Protein AF-A0A2I0JPS2-F1 (afdb_monomer_lite)

Foldseek 3Di:
DVVVLVCCCVVPVDAPLRVLVVVLVPDDDPSVCCQPPVDDPVVLVCLSAPFDADPVRHFDADPVRHTRDDSNVSSVCVVCCVPPNDLVVLLVVLVVCLQVQADPDPVCVVVSLVSLCVSLVSDPCSLPLVSVLSSLVRYDPVLSVQLLVVCCVVVVNDRPSNPDDPVVSVVSSVVSSVVVVVVPVPDDDPVPVVVPVVVPPPPDDDDDD

Organism: Punica granatum (NCBI:txid22663)

Structure (mmCIF, N/CA/C/O backbone):
data_AF-A0A2I0JPS2-F1
#
_entry.id   AF-A0A2I0JPS2-F1
#
loop_
_atom_site.group_PDB
_atom_site.id
_atom_site.type_symbol
_atom_site.label_atom_id
_atom_site.label_alt_id
_atom_site.label_comp_id
_atom_site.label_asym_id
_atom_site.label_entity_id
_atom_site.label_seq_id
_atom_site.pdbx_PDB_ins_code
_atom_site.Cartn_x
_atom_site.Cartn_y
_atom_site.Cartn_z
_atom_site.occupancy
_atom_site.B_iso_or_equiv
_atom_site.auth_seq_id
_atom_site.auth_comp_id
_atom_site.auth_asym_id
_atom_site.auth_atom_id
_atom_site.pdbx_PDB_model_num
ATOM 1 N N . MET A 1 1 ? 11.675 -0.575 -3.195 1.00 53.91 1 MET A N 1
ATOM 2 C CA . MET A 1 1 ? 12.372 -1.042 -4.416 1.00 53.91 1 MET A CA 1
ATOM 3 C C . MET A 1 1 ? 13.560 -0.156 -4.785 1.00 53.91 1 MET A C 1
ATOM 5 O O . MET A 1 1 ? 14.628 -0.704 -5.006 1.00 53.91 1 MET A O 1
ATOM 9 N N . THR A 1 2 ? 13.453 1.176 -4.732 1.00 50.69 2 THR A N 1
ATOM 10 C CA . THR A 1 2 ? 14.567 2.106 -5.026 1.00 50.69 2 THR A CA 1
ATOM 11 C C . THR A 1 2 ? 15.807 1.902 -4.139 1.00 50.69 2 THR A C 1
ATOM 13 O O . THR A 1 2 ? 16.920 1.869 -4.648 1.00 50.69 2 THR A O 1
ATOM 16 N N . MET A 1 3 ? 15.635 1.652 -2.830 1.00 58.91 3 MET A N 1
ATOM 17 C CA . MET A 1 3 ? 16.767 1.323 -1.939 1.00 58.91 3 MET A CA 1
ATOM 18 C C . MET A 1 3 ? 17.460 -0.002 -2.290 1.00 58.91 3 MET A C 1
ATOM 20 O O . MET A 1 3 ? 18.674 -0.105 -2.161 1.00 58.91 3 MET A O 1
ATOM 24 N N . VAL A 1 4 ? 16.708 -1.000 -2.762 1.00 52.44 4 VAL A N 1
ATOM 25 C CA . VAL A 1 4 ? 17.262 -2.299 -3.177 1.00 52.44 4 VAL A CA 1
ATOM 26 C C . VAL A 1 4 ? 18.022 -2.147 -4.498 1.00 52.44 4 VAL A C 1
ATOM 28 O O . VAL A 1 4 ? 19.138 -2.638 -4.609 1.00 52.44 4 VAL A O 1
ATOM 31 N N . SER A 1 5 ? 17.479 -1.388 -5.459 1.00 48.31 5 SER A N 1
ATOM 32 C CA . SER A 1 5 ? 18.182 -1.052 -6.709 1.00 48.31 5 SER A CA 1
ATOM 33 C C . SER A 1 5 ? 19.505 -0.323 -6.436 1.00 48.31 5 SER A C 1
ATOM 35 O O . SER A 1 5 ? 20.553 -0.740 -6.923 1.00 48.31 5 SER A O 1
ATOM 37 N N . ASN A 1 6 ? 19.505 0.684 -5.555 1.00 60.81 6 ASN A N 1
ATOM 38 C CA . ASN A 1 6 ? 20.730 1.397 -5.182 1.00 60.81 6 ASN A CA 1
ATOM 39 C C . ASN A 1 6 ? 21.757 0.494 -4.472 1.00 60.81 6 ASN A C 1
ATOM 41 O O . ASN A 1 6 ? 22.961 0.654 -4.682 1.00 60.81 6 ASN A O 1
ATOM 45 N N . ALA A 1 7 ? 21.310 -0.483 -3.677 1.00 56.50 7 ALA A N 1
ATOM 46 C CA . ALA A 1 7 ? 22.194 -1.470 -3.057 1.00 56.50 7 ALA A CA 1
ATOM 47 C C . ALA A 1 7 ? 22.850 -2.388 -4.105 1.00 56.50 7 ALA A C 1
ATOM 49 O O . ALA A 1 7 ? 24.057 -2.599 -4.052 1.00 56.50 7 ALA A O 1
ATOM 50 N N . TYR A 1 8 ? 22.103 -2.862 -5.109 1.00 55.59 8 TYR A N 1
ATOM 51 C CA . TYR A 1 8 ? 22.672 -3.660 -6.205 1.00 55.59 8 TYR A CA 1
ATOM 52 C C . TYR A 1 8 ? 23.619 -2.848 -7.104 1.00 55.59 8 TYR A C 1
ATOM 54 O O . TYR A 1 8 ? 24.673 -3.352 -7.507 1.00 55.59 8 TYR A O 1
ATOM 62 N N . LYS A 1 9 ? 23.313 -1.572 -7.365 1.00 58.59 9 LYS A N 1
ATOM 63 C CA . LYS A 1 9 ? 24.219 -0.665 -8.091 1.00 58.59 9 LYS A CA 1
ATOM 64 C C . LYS A 1 9 ? 25.545 -0.469 -7.345 1.00 58.59 9 LYS A C 1
ATOM 66 O O . LYS A 1 9 ? 26.607 -0.533 -7.958 1.00 58.59 9 LYS A O 1
ATOM 71 N N . THR A 1 10 ? 25.498 -0.300 -6.022 1.00 61.03 10 THR A N 1
ATOM 72 C CA . THR A 1 10 ? 26.688 -0.028 -5.190 1.00 61.03 10 THR A CA 1
ATOM 73 C C . THR A 1 10 ? 27.493 -1.276 -4.811 1.00 61.03 10 THR A C 1
ATOM 75 O O . THR A 1 10 ? 28.719 -1.209 -4.785 1.00 61.03 10 THR A O 1
ATOM 78 N N . GLN A 1 11 ? 26.844 -2.418 -4.551 1.00 58.12 11 GLN A N 1
ATOM 79 C CA . GLN A 1 11 ? 27.513 -3.658 -4.123 1.00 58.12 11 GLN A CA 1
ATOM 80 C C . GLN A 1 11 ? 27.967 -4.546 -5.288 1.00 58.12 11 GLN A C 1
ATOM 82 O O . GLN A 1 11 ? 28.989 -5.217 -5.173 1.00 58.12 11 GLN A O 1
ATOM 87 N N . THR A 1 12 ? 27.233 -4.556 -6.407 1.00 56.00 12 THR A N 1
ATOM 88 C CA . THR A 1 12 ? 27.463 -5.503 -7.519 1.00 56.00 12 THR A CA 1
ATOM 89 C C . THR A 1 12 ? 27.773 -4.852 -8.871 1.00 56.00 12 THR A C 1
ATOM 91 O O . THR A 1 12 ? 28.079 -5.576 -9.812 1.00 56.00 12 THR A O 1
ATOM 94 N N . ARG A 1 13 ? 27.736 -3.511 -8.989 1.00 63.47 13 ARG A N 1
ATOM 95 C CA . ARG A 1 13 ? 27.918 -2.762 -10.258 1.00 63.47 13 ARG A CA 1
ATOM 96 C C . ARG A 1 13 ? 27.016 -3.252 -11.407 1.00 63.47 13 ARG A C 1
ATOM 98 O O . ARG A 1 13 ? 27.414 -3.223 -12.568 1.00 63.47 13 ARG A O 1
ATOM 105 N N . LEU A 1 14 ? 25.812 -3.733 -11.098 1.00 68.81 14 LEU A N 1
ATOM 106 C CA . LEU A 1 14 ? 24.849 -4.139 -12.124 1.00 68.81 14 LEU A CA 1
ATOM 107 C C . LEU A 1 14 ? 24.226 -2.901 -12.779 1.00 68.81 14 LEU A C 1
ATOM 109 O O . LEU A 1 14 ? 23.884 -1.942 -12.084 1.00 68.81 14 LEU A O 1
ATOM 113 N N . SER A 1 15 ? 24.069 -2.933 -14.104 1.00 80.88 15 SER A N 1
ATOM 114 C CA . SER A 1 15 ? 23.363 -1.883 -14.840 1.00 80.88 15 SER A CA 1
ATOM 115 C C . SER A 1 15 ? 21.868 -1.902 -14.507 1.00 80.88 15 SER A C 1
ATOM 117 O O . SER A 1 15 ? 21.306 -2.947 -14.171 1.00 80.88 15 SER A O 1
ATOM 119 N N . ASP A 1 16 ? 21.206 -0.747 -14.599 1.00 83.75 16 ASP A N 1
ATOM 120 C CA . ASP A 1 16 ? 19.774 -0.633 -14.291 1.00 83.75 16 ASP A CA 1
ATOM 121 C C . ASP A 1 16 ? 18.896 -1.599 -15.123 1.00 83.75 16 ASP A C 1
ATOM 123 O O . ASP A 1 16 ? 18.072 -2.300 -14.530 1.00 83.75 16 ASP A O 1
ATOM 127 N N . PRO A 1 17 ? 19.140 -1.798 -16.438 1.00 88.00 17 PRO A N 1
ATOM 128 C CA . PRO A 1 17 ? 18.418 -2.804 -17.222 1.00 88.00 17 PRO A CA 1
ATOM 129 C C . PRO A 1 17 ? 18.636 -4.242 -16.729 1.00 88.00 17 PRO A C 1
ATOM 131 O O . PRO A 1 17 ? 17.706 -5.049 -16.728 1.00 88.00 17 PRO A O 1
ATOM 134 N N . ALA A 1 18 ? 19.839 -4.584 -16.251 1.00 87.44 18 ALA A N 1
ATOM 135 C CA . ALA A 1 18 ? 20.105 -5.912 -15.692 1.00 87.44 18 ALA A CA 1
ATOM 136 C C . ALA A 1 18 ? 19.313 -6.149 -14.394 1.00 87.44 18 ALA A C 1
ATOM 138 O O . ALA A 1 18 ? 18.796 -7.245 -14.169 1.00 87.44 18 ALA A O 1
ATOM 139 N N . ILE A 1 19 ? 19.159 -5.110 -13.567 1.00 88.19 19 ILE A N 1
ATOM 140 C CA . ILE A 1 19 ? 18.310 -5.151 -12.370 1.00 88.19 19 ILE A CA 1
ATOM 141 C C . ILE A 1 19 ? 16.838 -5.318 -12.775 1.00 88.19 19 ILE A C 1
ATOM 143 O O . ILE A 1 19 ? 16.141 -6.146 -12.188 1.00 88.19 19 ILE A O 1
ATOM 147 N N . ALA A 1 20 ? 16.370 -4.601 -13.801 1.00 91.19 20 ALA A N 1
ATOM 148 C CA . ALA A 1 20 ? 15.010 -4.750 -14.322 1.00 91.19 20 ALA A CA 1
ATOM 149 C C . ALA A 1 20 ? 14.739 -6.188 -14.799 1.00 91.19 20 ALA A C 1
ATOM 151 O O . ALA A 1 20 ? 13.748 -6.793 -14.387 1.00 91.19 20 ALA A O 1
ATOM 152 N N . HIS A 1 21 ? 15.655 -6.788 -15.565 1.00 92.25 21 HIS A N 1
ATOM 153 C CA . HIS A 1 21 ? 15.558 -8.194 -15.971 1.00 92.25 21 HIS A CA 1
ATOM 154 C C . HIS A 1 21 ? 15.494 -9.159 -14.782 1.00 92.25 21 HIS A C 1
ATOM 156 O O . HIS A 1 21 ? 14.705 -10.106 -14.800 1.00 92.25 21 HIS A O 1
ATOM 162 N N . MET A 1 22 ? 16.282 -8.916 -13.732 1.00 91.62 22 MET A N 1
ATOM 163 C CA . MET A 1 22 ? 16.257 -9.740 -12.522 1.00 91.62 22 MET A CA 1
ATOM 164 C C . MET A 1 22 ? 14.911 -9.643 -11.788 1.00 91.62 22 MET A C 1
ATOM 166 O O . MET A 1 22 ? 14.401 -10.653 -11.305 1.00 91.62 22 MET A O 1
ATOM 170 N N . LEU A 1 23 ? 14.303 -8.453 -11.744 1.00 93.19 23 LEU A N 1
ATOM 171 C CA . LEU A 1 23 ? 12.963 -8.256 -11.184 1.00 93.19 23 LEU A CA 1
ATOM 172 C C . LEU A 1 23 ? 11.894 -8.984 -12.008 1.00 93.19 23 LEU A C 1
ATOM 174 O O . LEU A 1 23 ? 11.065 -9.691 -11.437 1.00 93.19 23 LEU A O 1
ATOM 178 N N . ILE A 1 24 ? 11.950 -8.860 -1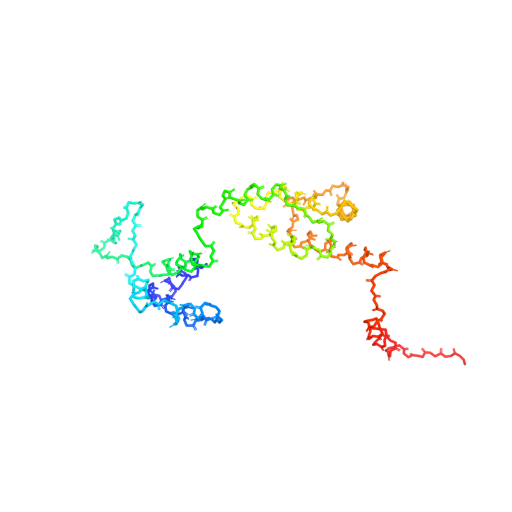3.338 1.00 94.81 24 ILE A N 1
ATOM 179 C CA . ILE A 1 24 ? 11.021 -9.518 -14.270 1.00 94.81 24 ILE A CA 1
ATOM 180 C C . ILE A 1 24 ? 11.094 -11.042 -14.138 1.00 94.81 24 ILE A C 1
ATOM 182 O O . ILE A 1 24 ? 10.062 -11.711 -14.127 1.00 94.81 24 ILE A O 1
ATOM 186 N N . ALA A 1 25 ? 12.295 -11.606 -13.974 1.00 94.06 25 ALA A N 1
ATOM 187 C CA . ALA A 1 25 ? 12.471 -13.042 -13.756 1.00 94.06 25 ALA A CA 1
ATOM 188 C C . ALA A 1 25 ? 11.754 -13.546 -12.486 1.00 94.06 25 ALA A C 1
ATOM 190 O O . ALA A 1 25 ? 11.366 -14.712 -12.420 1.00 94.06 25 ALA A O 1
ATOM 191 N N . GLY A 1 26 ? 11.546 -12.670 -11.497 1.00 94.94 26 GLY A N 1
ATOM 192 C CA . GLY A 1 26 ? 10.777 -12.954 -10.285 1.00 94.94 26 GLY A CA 1
ATOM 193 C C . GLY A 1 26 ? 9.259 -12.789 -10.431 1.00 94.94 26 GLY A C 1
ATOM 194 O O . GLY A 1 26 ? 8.528 -13.075 -9.480 1.00 94.94 26 GLY A O 1
ATOM 195 N N . PHE A 1 27 ? 8.751 -12.325 -11.578 1.00 96.19 27 PHE A N 1
ATOM 196 C CA . PHE A 1 27 ? 7.313 -12.143 -11.767 1.00 96.19 27 PHE A CA 1
ATOM 197 C C . PHE A 1 27 ? 6.572 -13.476 -11.800 1.00 96.19 27 PHE A C 1
ATOM 199 O O . PHE A 1 27 ? 6.968 -14.443 -12.450 1.00 96.19 27 PHE A O 1
ATOM 206 N N . THR A 1 28 ? 5.424 -13.500 -11.128 1.00 94.69 28 THR A N 1
ATOM 207 C CA . THR A 1 28 ? 4.503 -14.638 -11.086 1.00 94.69 28 THR A CA 1
ATOM 208 C C . THR A 1 28 ? 3.057 -14.145 -11.191 1.00 94.69 28 THR A C 1
ATOM 210 O O . THR A 1 28 ? 2.782 -12.948 -11.070 1.00 94.69 28 THR A O 1
ATOM 213 N N . GLY A 1 29 ? 2.119 -15.056 -11.467 1.00 96.06 29 GLY A N 1
ATOM 214 C CA . GLY A 1 29 ? 0.688 -14.741 -11.522 1.00 96.06 29 GLY A CA 1
ATOM 215 C C . GLY A 1 29 ? 0.344 -13.621 -12.511 1.00 96.06 29 GLY A C 1
ATOM 216 O O . GLY A 1 29 ? 0.758 -13.655 -13.669 1.00 96.06 29 GLY A O 1
ATOM 217 N N . GLN A 1 30 ? -0.418 -12.625 -12.045 1.00 94.25 30 GLN A N 1
ATOM 218 C CA . GLN A 1 30 ? -0.902 -11.509 -12.869 1.00 94.25 30 GLN A CA 1
ATOM 219 C C . GLN A 1 30 ? 0.231 -10.662 -13.460 1.00 94.25 30 GLN A C 1
ATOM 221 O O . GLN A 1 30 ? 0.137 -10.263 -14.616 1.00 94.25 30 GLN A O 1
ATOM 226 N N . LEU A 1 31 ? 1.317 -10.442 -12.711 1.00 95.38 31 LEU A N 1
ATOM 227 C CA . LEU A 1 31 ? 2.470 -9.678 -13.199 1.00 95.38 31 LEU A CA 1
ATOM 228 C C . LEU A 1 31 ? 3.180 -10.403 -14.343 1.00 95.38 31 LEU A C 1
ATOM 230 O O . LEU A 1 31 ? 3.525 -9.780 -15.343 1.00 95.38 31 LEU A O 1
ATOM 234 N N . LYS A 1 32 ? 3.340 -11.729 -14.231 1.00 96.00 32 LYS A N 1
ATOM 235 C CA . LYS A 1 32 ? 3.920 -12.541 -15.308 1.00 96.00 32 LYS A CA 1
ATOM 236 C C . LYS A 1 32 ? 3.017 -12.564 -16.536 1.00 96.00 32 LYS A C 1
ATOM 238 O O . LYS A 1 32 ? 3.498 -12.391 -17.646 1.00 96.00 32 LYS A O 1
ATOM 243 N N . GLY A 1 33 ? 1.710 -12.731 -16.336 1.00 96.88 33 GLY A N 1
ATOM 244 C CA . GLY A 1 33 ? 0.738 -12.695 -17.427 1.00 96.88 33 GLY A CA 1
ATOM 245 C C . GLY A 1 33 ? 0.722 -11.353 -18.162 1.00 96.88 33 GLY A C 1
ATOM 246 O O . GLY A 1 33 ? 0.673 -11.340 -19.390 1.00 96.88 33 GLY A O 1
ATOM 247 N N . TRP A 1 34 ? 0.810 -10.246 -17.421 1.00 97.38 34 TRP A N 1
ATOM 248 C CA . TRP A 1 34 ? 0.917 -8.900 -17.981 1.00 97.38 34 TRP A CA 1
ATOM 249 C C . TRP A 1 34 ? 2.197 -8.720 -18.795 1.00 97.38 34 TRP A C 1
ATOM 251 O O . TRP A 1 34 ? 2.131 -8.292 -19.946 1.00 97.38 34 TRP A O 1
ATOM 261 N N . TRP A 1 35 ? 3.346 -9.096 -18.229 1.00 97.19 35 TRP A N 1
ATOM 262 C CA . TRP A 1 35 ? 4.619 -8.964 -18.924 1.00 97.19 35 TRP A CA 1
ATOM 263 C C . TRP A 1 35 ? 4.668 -9.844 -20.177 1.00 97.19 35 TRP A C 1
ATOM 265 O O . TRP A 1 35 ? 4.871 -9.319 -21.263 1.00 97.19 35 TRP A O 1
ATOM 275 N N . ASP A 1 36 ? 4.418 -11.150 -20.051 1.00 96.69 36 ASP A N 1
ATOM 276 C CA . ASP A 1 36 ? 4.644 -12.117 -21.134 1.00 96.69 36 ASP A CA 1
ATOM 277 C C . ASP A 1 36 ? 3.588 -12.054 -22.250 1.00 96.69 36 ASP A C 1
ATOM 279 O O . ASP A 1 36 ? 3.910 -12.341 -23.401 1.00 96.69 36 ASP A O 1
ATOM 283 N N . ASN A 1 37 ? 2.329 -11.730 -21.920 1.00 96.25 37 ASN A N 1
ATOM 284 C CA . ASN A 1 37 ? 1.208 -11.886 -22.859 1.00 96.25 37 ASN A CA 1
ATOM 285 C C . ASN A 1 37 ? 0.483 -10.582 -23.202 1.00 96.25 37 ASN A C 1
ATOM 287 O O . ASN A 1 37 ? -0.117 -10.499 -24.272 1.00 96.25 37 ASN A O 1
ATOM 291 N N . TYR A 1 38 ? 0.456 -9.601 -22.293 1.00 95.94 38 TYR A N 1
ATOM 292 C CA . TYR A 1 38 ? -0.283 -8.353 -22.513 1.00 95.94 38 TYR A CA 1
ATOM 293 C C . TYR A 1 38 ? 0.595 -7.275 -23.153 1.00 95.94 38 TYR A C 1
ATOM 295 O O . TYR A 1 38 ? 0.157 -6.599 -24.083 1.00 95.94 38 TYR A O 1
ATOM 303 N N . LEU A 1 39 ? 1.827 -7.099 -22.665 1.00 95.44 39 LEU A N 1
ATOM 304 C CA . LEU A 1 39 ? 2.761 -6.143 -23.252 1.00 95.44 39 LEU A CA 1
ATOM 305 C C . LEU A 1 39 ? 3.285 -6.637 -24.600 1.00 95.44 39 LEU A C 1
ATOM 307 O O . LEU A 1 39 ? 3.706 -7.783 -24.746 1.00 95.44 39 LEU A O 1
ATOM 311 N N . SER A 1 40 ? 3.314 -5.736 -25.582 1.00 95.81 40 SER A N 1
ATOM 312 C CA . SER A 1 40 ? 3.989 -6.015 -26.844 1.00 95.81 40 SER A CA 1
ATOM 313 C C . SER A 1 40 ? 5.510 -6.045 -26.634 1.00 95.81 40 SER A C 1
ATOM 315 O O . SER A 1 40 ? 6.023 -5.322 -25.775 1.00 95.81 40 SER A O 1
ATOM 317 N N . PRO A 1 41 ? 6.263 -6.801 -27.453 1.00 95.31 41 PRO A N 1
ATOM 318 C CA . PRO A 1 41 ? 7.727 -6.789 -27.397 1.00 95.31 41 PRO A CA 1
ATOM 319 C C . PRO A 1 41 ? 8.326 -5.386 -27.564 1.00 95.31 41 PRO A C 1
ATOM 321 O O . PRO A 1 41 ? 9.371 -5.084 -27.000 1.00 95.31 41 PRO A O 1
ATOM 324 N N . PHE A 1 42 ? 7.639 -4.513 -28.309 1.00 94.94 42 PHE A N 1
ATOM 325 C CA . PHE A 1 42 ? 8.022 -3.113 -28.465 1.00 94.94 42 PHE A CA 1
ATOM 326 C C . PHE A 1 42 ? 7.947 -2.351 -27.134 1.00 94.94 42 PHE A C 1
ATOM 328 O O . PHE A 1 42 ? 8.942 -1.767 -26.722 1.00 94.94 42 PHE A O 1
ATOM 335 N N . LEU A 1 43 ? 6.819 -2.436 -26.418 1.00 93.25 43 LEU A N 1
ATOM 336 C CA . LEU A 1 43 ? 6.654 -1.782 -25.113 1.00 93.25 43 LEU A CA 1
ATOM 337 C C . LEU A 1 43 ? 7.599 -2.365 -24.055 1.00 93.25 43 LEU A C 1
ATOM 339 O O . LEU A 1 43 ? 8.133 -1.632 -23.229 1.00 93.25 43 LEU A O 1
ATOM 343 N N . GLN A 1 44 ? 7.830 -3.682 -24.078 1.00 95.12 44 GLN A N 1
ATOM 344 C CA . GLN A 1 44 ? 8.827 -4.313 -23.207 1.00 95.12 44 GLN A CA 1
ATOM 345 C C . GLN A 1 44 ? 10.220 -3.722 -23.450 1.00 95.12 44 GLN A C 1
ATOM 347 O O . GLN A 1 44 ? 10.934 -3.430 -22.493 1.00 95.12 44 GLN A O 1
ATOM 352 N N . ASN A 1 45 ? 10.593 -3.525 -24.718 1.00 94.00 45 ASN A N 1
ATOM 353 C CA . ASN A 1 45 ? 11.865 -2.913 -25.074 1.00 94.00 45 ASN A CA 1
ATOM 354 C C . ASN A 1 45 ? 11.932 -1.449 -24.627 1.00 94.00 45 ASN A C 1
ATOM 356 O O . ASN A 1 45 ? 12.913 -1.081 -23.999 1.00 94.00 45 ASN A O 1
ATOM 360 N N . GLU A 1 46 ? 10.891 -0.644 -24.866 1.00 93.56 46 GLU A N 1
ATOM 361 C CA . GLU A 1 46 ? 10.842 0.751 -24.395 1.00 93.56 46 GLU A CA 1
ATOM 362 C C . GLU A 1 46 ? 11.021 0.864 -22.876 1.00 93.56 46 GLU A C 1
ATOM 364 O O . GLU A 1 46 ? 11.733 1.747 -22.408 1.00 93.56 46 GLU A O 1
ATOM 369 N N . ILE A 1 47 ? 10.428 -0.053 -22.104 1.00 93.56 47 ILE A N 1
ATOM 370 C CA . ILE A 1 47 ? 10.619 -0.104 -20.649 1.00 93.56 47 ILE A CA 1
ATOM 371 C C . ILE A 1 47 ? 12.070 -0.450 -20.291 1.00 93.56 47 ILE A C 1
ATOM 373 O O . ILE A 1 47 ? 12.615 0.115 -19.351 1.00 93.56 47 ILE A O 1
ATOM 377 N N . LEU A 1 48 ? 12.697 -1.392 -20.998 1.00 93.12 48 LEU A N 1
ATOM 378 C CA . LEU A 1 48 ? 14.047 -1.871 -20.677 1.00 93.12 48 LEU A CA 1
ATOM 379 C C . LEU A 1 48 ? 15.163 -0.932 -21.146 1.00 93.12 48 LEU A C 1
ATOM 381 O O . LEU A 1 48 ? 16.245 -0.943 -20.561 1.00 93.12 48 LEU A O 1
ATOM 385 N N . THR A 1 49 ? 14.912 -0.143 -22.188 1.00 92.25 49 THR A N 1
ATOM 386 C CA . THR A 1 49 ? 15.853 0.841 -22.739 1.00 92.25 49 THR A CA 1
ATOM 387 C C . THR A 1 49 ? 15.512 2.264 -22.314 1.00 92.25 49 THR A C 1
ATOM 389 O O . THR A 1 49 ? 15.957 3.210 -22.959 1.00 92.25 49 THR A O 1
ATOM 392 N N . SER A 1 50 ? 14.675 2.436 -21.290 1.00 91.81 50 SER A N 1
ATOM 393 C CA . SER A 1 50 ? 14.290 3.766 -20.847 1.00 91.81 50 SER A CA 1
ATOM 394 C C . SER A 1 50 ? 15.472 4.505 -20.227 1.00 91.81 50 SER A C 1
ATOM 396 O O . SER A 1 50 ? 16.351 3.922 -19.581 1.00 91.81 50 SER A O 1
ATOM 398 N N . VAL A 1 51 ? 15.463 5.816 -20.430 1.00 91.00 51 VAL A N 1
ATOM 399 C CA . VAL A 1 51 ? 16.483 6.741 -19.947 1.00 91.00 51 VAL A CA 1
ATOM 400 C C . VAL A 1 51 ? 15.841 7.771 -19.039 1.00 91.00 51 VAL A C 1
ATOM 402 O O . VAL A 1 51 ? 14.650 8.068 -19.145 1.00 91.00 51 VAL A O 1
ATOM 405 N N . LYS A 1 52 ? 16.637 8.314 -18.128 1.00 88.56 52 LYS A N 1
ATOM 406 C CA . LYS A 1 52 ? 16.168 9.281 -17.152 1.00 88.56 52 LYS A CA 1
ATOM 407 C C . LYS A 1 52 ? 15.868 10.614 -17.832 1.00 88.56 52 LYS A C 1
ATOM 409 O O . LYS A 1 52 ? 16.732 11.174 -18.505 1.00 88.56 52 LYS A O 1
ATOM 414 N N . THR A 1 53 ? 14.674 11.145 -17.599 1.00 86.69 53 THR A N 1
ATOM 415 C CA . THR A 1 53 ? 14.261 12.464 -18.091 1.00 86.69 53 THR A CA 1
ATOM 416 C C . THR A 1 53 ? 13.997 13.433 -16.946 1.00 86.69 53 THR A C 1
ATOM 418 O O . THR A 1 53 ? 13.734 13.021 -15.811 1.00 86.69 53 THR A O 1
ATOM 421 N N . ASP A 1 54 ? 14.068 14.728 -17.234 1.00 82.56 54 ASP A N 1
ATOM 422 C CA . ASP A 1 54 ? 13.641 15.771 -16.307 1.00 82.56 54 ASP A CA 1
ATOM 423 C C . ASP A 1 54 ? 12.111 15.964 -16.309 1.00 82.56 54 ASP A C 1
ATOM 425 O O . ASP A 1 54 ? 11.360 15.230 -16.955 1.00 82.56 54 ASP A O 1
ATOM 429 N N . GLU A 1 55 ? 11.638 16.954 -15.550 1.00 79.06 55 GLU A N 1
ATOM 430 C CA . GLU A 1 55 ? 10.216 17.305 -15.442 1.00 79.06 55 GLU A CA 1
ATOM 431 C C . GLU A 1 55 ? 9.599 17.846 -16.744 1.00 79.06 55 GLU A C 1
ATOM 433 O O . GLU A 1 55 ? 8.376 17.878 -16.877 1.00 79.06 55 GLU A O 1
ATOM 438 N N . THR A 1 56 ? 10.428 18.236 -17.715 1.00 77.25 56 THR A N 1
ATOM 439 C CA . THR A 1 56 ? 10.010 18.703 -19.044 1.00 77.25 56 THR A CA 1
ATOM 440 C C . THR A 1 56 ? 10.041 17.597 -20.102 1.00 77.25 56 THR A C 1
ATOM 442 O O . THR A 1 56 ? 9.483 17.775 -21.184 1.00 77.25 56 THR A O 1
ATOM 445 N N . GLY A 1 57 ? 10.609 16.433 -19.766 1.00 74.56 57 GLY A N 1
ATOM 446 C CA . GLY A 1 57 ? 10.761 15.287 -20.661 1.00 74.56 57 GLY A CA 1
ATOM 447 C C . GLY A 1 57 ? 12.086 15.266 -21.425 1.00 74.56 57 GLY A C 1
ATOM 448 O O . GLY A 1 57 ? 12.264 14.409 -22.287 1.00 74.56 57 GLY A O 1
ATOM 449 N N . GLU A 1 58 ? 13.018 16.167 -21.111 1.00 83.56 58 GLU A N 1
ATOM 450 C CA . GLU A 1 58 ? 14.348 16.198 -21.721 1.00 83.56 58 GLU A CA 1
ATOM 451 C C . GLU A 1 58 ? 15.262 15.144 -21.083 1.00 83.56 58 GLU A C 1
ATOM 453 O O . GLU A 1 58 ? 15.185 14.874 -19.881 1.00 83.56 58 GLU A O 1
ATOM 458 N N . ILE A 1 59 ? 16.131 14.529 -21.890 1.00 83.94 59 ILE A N 1
ATOM 459 C CA . ILE A 1 59 ? 17.048 13.474 -21.431 1.00 83.94 59 ILE A CA 1
ATOM 460 C C . ILE A 1 59 ? 18.101 14.077 -20.497 1.00 83.94 59 ILE A C 1
ATOM 462 O O . ILE A 1 59 ? 18.764 15.061 -20.834 1.00 83.94 59 ILE A O 1
ATOM 466 N N . ILE A 1 60 ? 18.284 13.449 -19.335 1.00 85.25 60 ILE A N 1
ATOM 467 C CA . ILE A 1 60 ? 19.337 13.793 -18.383 1.00 85.25 60 ILE A CA 1
ATOM 468 C C . ILE A 1 60 ? 20.584 12.971 -18.709 1.00 85.25 60 ILE A C 1
ATOM 470 O O . ILE A 1 60 ? 20.565 11.738 -18.665 1.00 85.25 60 ILE A O 1
ATOM 474 N N . TRP A 1 61 ? 21.675 13.683 -18.974 1.00 86.25 61 TRP A N 1
ATOM 475 C CA . TRP A 1 61 ? 22.994 13.125 -19.259 1.00 86.25 61 TRP A CA 1
ATOM 476 C C . TRP A 1 61 ? 23.838 13.041 -17.984 1.00 86.25 61 TRP A C 1
ATOM 478 O O . TRP A 1 61 ? 23.687 13.863 -17.074 1.00 86.25 61 TRP A O 1
ATOM 488 N N . ASP A 1 62 ? 24.716 12.045 -17.902 1.00 81.06 62 ASP A N 1
ATOM 489 C CA . ASP A 1 62 ? 25.681 11.914 -16.811 1.00 81.06 62 ASP A CA 1
ATOM 490 C C . ASP A 1 62 ? 26.919 12.820 -16.999 1.00 81.06 62 ASP A C 1
ATOM 492 O O . ASP A 1 62 ? 27.019 13.598 -17.949 1.00 81.06 62 ASP A O 1
ATOM 496 N N . GLU A 1 63 ? 27.887 12.731 -16.079 1.00 81.06 63 GLU A N 1
ATOM 497 C CA . GLU A 1 63 ? 29.137 13.512 -16.132 1.00 81.06 63 GLU A CA 1
ATOM 498 C C . GLU A 1 63 ? 29.998 13.214 -17.378 1.00 81.06 63 GLU A C 1
ATOM 500 O O . GLU A 1 63 ? 30.858 14.023 -17.731 1.00 81.06 63 GLU A O 1
ATOM 505 N N . ASN A 1 64 ? 29.763 12.083 -18.052 1.00 82.44 64 ASN A N 1
ATOM 506 C CA . ASN A 1 64 ? 30.452 11.664 -19.272 1.00 82.44 64 ASN A CA 1
ATOM 507 C C . ASN A 1 64 ? 29.657 11.988 -20.545 1.00 82.44 64 ASN A C 1
ATOM 509 O O . ASN A 1 64 ? 30.133 11.695 -21.642 1.00 82.44 64 ASN A O 1
ATOM 513 N N . ASN A 1 65 ? 28.501 12.646 -20.409 1.00 80.38 65 ASN A N 1
ATOM 514 C CA . ASN A 1 65 ? 27.580 12.965 -21.495 1.00 80.3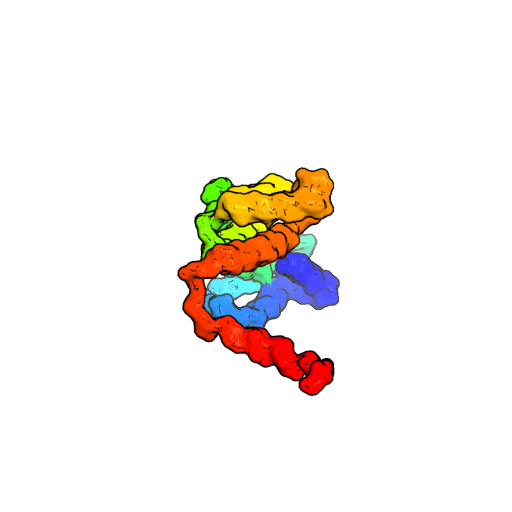8 65 ASN A CA 1
ATOM 515 C C . ASN A 1 65 ? 26.905 11.722 -22.118 1.00 80.38 65 ASN A C 1
ATOM 517 O O . ASN A 1 65 ? 26.472 11.775 -23.272 1.00 80.38 65 ASN A O 1
ATOM 521 N N . ASP A 1 66 ? 26.797 10.640 -21.342 1.00 82.00 66 ASP A N 1
ATOM 522 C CA . ASP A 1 66 ? 26.050 9.427 -21.677 1.00 82.00 66 ASP A CA 1
ATOM 523 C C . ASP A 1 66 ? 24.639 9.479 -21.061 1.00 82.00 66 ASP A C 1
ATOM 525 O O . ASP A 1 66 ? 24.388 10.159 -20.058 1.00 82.00 66 ASP A O 1
ATOM 529 N N . ASP A 1 67 ? 23.685 8.784 -21.677 1.00 84.12 67 ASP A N 1
ATOM 530 C CA . ASP A 1 67 ? 22.322 8.664 -21.169 1.00 84.12 67 ASP A CA 1
ATOM 531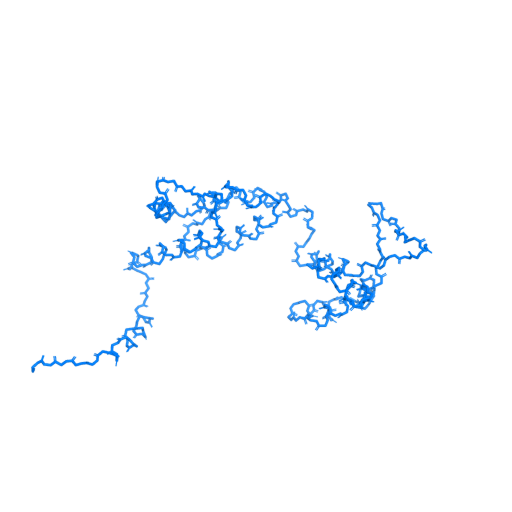 C C . ASP A 1 67 ? 22.282 7.810 -19.895 1.00 84.12 67 ASP A C 1
ATOM 533 O O . ASP A 1 67 ? 22.941 6.777 -19.781 1.00 84.12 67 ASP A O 1
ATOM 537 N N . ILE A 1 68 ? 21.488 8.233 -18.908 1.00 85.81 68 ILE A N 1
ATOM 538 C CA . ILE A 1 68 ? 21.350 7.497 -17.647 1.00 85.81 68 ILE A CA 1
ATOM 539 C C . ILE A 1 68 ? 20.207 6.483 -17.781 1.00 85.81 68 ILE A C 1
ATOM 541 O O . ILE A 1 68 ? 19.057 6.911 -17.893 1.00 85.81 68 ILE A O 1
ATOM 545 N N . PRO A 1 69 ? 20.455 5.162 -17.686 1.00 88.81 69 PRO A N 1
ATOM 546 C CA . PRO A 1 69 ? 19.389 4.167 -17.763 1.00 88.81 69 PRO A CA 1
ATOM 547 C C . PRO A 1 69 ? 18.430 4.251 -16.567 1.00 88.81 69 PRO A C 1
ATOM 549 O O . PRO A 1 69 ? 18.876 4.354 -15.418 1.00 88.81 69 PRO A O 1
ATOM 552 N N . ASP A 1 70 ? 17.128 4.137 -16.835 1.00 90.38 70 ASP A N 1
ATOM 553 C CA . ASP A 1 70 ? 16.050 4.259 -15.838 1.00 90.38 70 ASP A CA 1
ATOM 554 C C . ASP A 1 70 ? 15.005 3.127 -15.924 1.00 90.38 70 ASP A C 1
ATOM 556 O O . ASP A 1 70 ? 13.875 3.238 -15.435 1.00 90.38 70 ASP A O 1
ATOM 560 N N . ALA A 1 71 ? 15.400 2.000 -16.524 1.00 91.56 71 ALA A N 1
ATOM 561 C CA . ALA A 1 71 ? 14.573 0.819 -16.767 1.00 91.56 71 ALA A CA 1
ATOM 562 C C . ALA A 1 71 ? 13.801 0.330 -15.533 1.00 91.56 71 ALA A C 1
ATOM 564 O O . ALA A 1 71 ? 12.637 -0.058 -15.627 1.00 91.56 71 ALA A O 1
ATOM 565 N N . VAL A 1 72 ? 14.417 0.350 -14.348 1.00 91.00 72 VAL A N 1
ATOM 566 C CA . VAL A 1 72 ? 13.779 -0.085 -13.098 1.00 91.00 72 VAL A CA 1
ATOM 567 C C . VAL A 1 72 ? 12.673 0.878 -12.684 1.00 91.00 72 VAL A C 1
ATOM 569 O O . VAL A 1 72 ? 11.595 0.427 -12.287 1.00 91.00 72 VAL A O 1
ATOM 572 N N . ALA A 1 73 ? 12.917 2.188 -12.745 1.00 87.88 73 ALA A N 1
ATOM 573 C CA . ALA A 1 73 ? 11.908 3.172 -12.369 1.00 87.88 73 ALA A CA 1
ATOM 574 C C . ALA A 1 73 ? 10.744 3.153 -13.364 1.00 87.88 73 ALA A C 1
ATOM 576 O O . ALA A 1 73 ? 9.586 3.107 -12.942 1.00 87.88 73 ALA A O 1
ATOM 577 N N . THR A 1 74 ? 11.041 3.074 -14.664 1.00 91.56 74 THR A N 1
ATOM 578 C CA . THR A 1 74 ? 10.031 2.945 -15.719 1.00 91.56 74 THR A CA 1
ATOM 579 C C . THR A 1 74 ? 9.227 1.654 -15.583 1.00 91.56 74 THR A C 1
ATOM 581 O O . THR A 1 74 ? 8.002 1.699 -15.668 1.00 91.56 74 THR A O 1
ATOM 584 N N . LEU A 1 75 ? 9.862 0.516 -15.279 1.00 93.44 75 LEU A N 1
ATOM 585 C CA . LEU A 1 75 ? 9.167 -0.751 -15.024 1.00 93.44 75 LEU A CA 1
ATOM 586 C C . LEU A 1 75 ? 8.206 -0.639 -13.831 1.00 93.44 75 LEU A C 1
ATOM 588 O O . LEU A 1 75 ? 7.046 -1.042 -13.928 1.00 93.44 75 LEU A O 1
ATOM 592 N N . VAL A 1 76 ? 8.658 -0.068 -12.709 1.00 91.38 76 VAL A N 1
ATOM 593 C CA . VAL A 1 76 ? 7.818 0.133 -11.514 1.00 91.38 76 VAL A CA 1
ATOM 594 C C . VAL A 1 76 ? 6.654 1.080 -11.809 1.00 91.38 76 VAL A C 1
ATOM 596 O O . VAL A 1 76 ? 5.529 0.828 -11.365 1.00 91.38 76 VAL A O 1
ATOM 599 N N . PHE A 1 77 ? 6.901 2.148 -12.567 1.00 88.44 77 PHE A N 1
ATOM 600 C CA . PHE A 1 77 ? 5.866 3.085 -12.982 1.00 88.44 77 PHE A CA 1
ATOM 601 C C . PHE A 1 77 ? 4.838 2.413 -13.898 1.00 88.44 77 PHE A C 1
ATOM 603 O O . PHE A 1 77 ? 3.648 2.487 -13.609 1.00 88.44 77 PHE A O 1
ATOM 610 N N . ALA A 1 78 ? 5.274 1.677 -14.924 1.00 91.94 78 ALA A N 1
ATOM 611 C CA . ALA A 1 78 ? 4.398 0.970 -15.858 1.00 91.94 78 ALA A CA 1
ATOM 612 C C . ALA A 1 78 ? 3.504 -0.063 -15.150 1.00 91.94 78 ALA A C 1
ATOM 614 O O . ALA A 1 78 ? 2.303 -0.134 -15.414 1.00 91.94 78 ALA A O 1
ATOM 615 N N . ILE A 1 79 ? 4.062 -0.816 -14.193 1.00 92.69 79 ILE A N 1
ATOM 616 C CA . ILE A 1 79 ? 3.289 -1.736 -13.345 1.00 92.69 79 ILE A CA 1
ATOM 617 C C . ILE A 1 79 ? 2.247 -0.963 -12.534 1.00 92.69 79 ILE A C 1
ATOM 619 O O . ILE A 1 79 ? 1.072 -1.333 -12.509 1.00 92.69 79 ILE A O 1
ATOM 623 N N . SER A 1 80 ? 2.660 0.124 -11.880 1.00 87.94 80 SER A N 1
ATOM 624 C CA . SER A 1 80 ? 1.764 0.940 -11.053 1.00 87.94 80 SER A CA 1
ATOM 625 C C . SER A 1 80 ? 0.624 1.525 -11.888 1.00 87.94 80 SER A C 1
ATOM 627 O O . SER A 1 80 ? -0.541 1.398 -11.521 1.00 87.94 80 SER A O 1
ATOM 629 N N . GLN A 1 81 ? 0.945 2.080 -13.054 1.00 87.25 81 GLN A N 1
ATOM 630 C CA . GLN A 1 81 ? -0.019 2.675 -13.967 1.00 87.25 81 GLN A CA 1
ATOM 631 C C . GLN A 1 81 ? -1.016 1.643 -14.506 1.00 87.25 81 GLN A C 1
ATOM 633 O O . GLN A 1 81 ? -2.205 1.939 -14.590 1.00 87.25 81 GLN A O 1
ATOM 638 N N . HIS A 1 82 ? -0.566 0.426 -14.828 1.00 90.00 82 HIS A N 1
ATOM 639 C CA . HIS A 1 82 ? -1.441 -0.618 -15.362 1.00 90.00 82 HIS A CA 1
ATOM 640 C C . HIS A 1 82 ? -2.394 -1.200 -14.310 1.00 90.00 82 HIS A C 1
ATOM 642 O O . HIS A 1 82 ? -3.583 -1.366 -14.576 1.00 90.00 82 HIS A O 1
ATOM 648 N N . PHE A 1 83 ? -1.886 -1.521 -13.118 1.00 88.31 83 PHE A N 1
ATOM 649 C CA . PHE A 1 83 ? -2.664 -2.235 -12.098 1.00 88.31 83 PHE A CA 1
ATOM 650 C C . PHE A 1 83 ? -3.389 -1.316 -11.112 1.00 88.31 83 PHE A C 1
ATOM 652 O O . PHE A 1 83 ? -4.390 -1.722 -10.524 1.00 88.31 83 PHE A O 1
ATOM 659 N N . VAL A 1 84 ? -2.883 -0.101 -10.905 1.00 83.38 84 VAL A N 1
ATOM 660 C CA . VAL A 1 84 ? -3.402 0.844 -9.905 1.00 83.38 84 VAL A CA 1
ATOM 661 C C . VAL A 1 84 ? -3.994 2.098 -10.562 1.00 83.38 84 VAL A C 1
ATOM 663 O O . VAL A 1 84 ? -4.894 2.718 -9.996 1.00 83.38 84 VAL A O 1
ATOM 666 N N . GLY A 1 85 ? -3.545 2.448 -11.769 1.00 82.62 85 GLY A N 1
ATOM 667 C CA . GLY A 1 85 ? -3.855 3.719 -12.425 1.00 82.62 85 GLY A CA 1
ATOM 668 C C . GLY A 1 85 ? -2.832 4.803 -12.079 1.00 82.62 85 GLY A C 1
ATOM 669 O O . GLY A 1 85 ? -1.800 4.522 -11.473 1.00 82.62 85 GLY A O 1
ATOM 670 N N . ASP A 1 86 ? -3.104 6.048 -12.475 1.00 75.44 86 ASP A N 1
ATOM 671 C CA . ASP A 1 86 ? -2.190 7.171 -12.234 1.00 75.44 86 ASP A CA 1
ATOM 672 C C . ASP A 1 86 ? -1.983 7.416 -10.721 1.00 75.44 86 ASP A C 1
ATOM 674 O O . ASP A 1 86 ? -2.930 7.817 -10.028 1.00 75.44 86 ASP A O 1
ATOM 678 N N . PRO A 1 87 ? -0.757 7.212 -10.194 1.00 63.84 87 PRO A N 1
ATOM 679 C CA . PRO A 1 87 ? -0.463 7.373 -8.775 1.00 63.84 87 PRO A CA 1
ATOM 680 C C . PRO A 1 87 ? -0.685 8.795 -8.252 1.00 63.84 87 PRO A C 1
ATOM 682 O O . PRO A 1 87 ? -0.950 8.966 -7.058 1.00 63.84 87 PRO A O 1
ATOM 685 N N . SER A 1 88 ? -0.591 9.812 -9.116 1.00 69.12 88 SER A N 1
ATOM 686 C CA . SER A 1 88 ? -0.796 11.213 -8.732 1.00 69.12 88 SER A CA 1
ATOM 687 C C . SER A 1 88 ? -2.243 11.460 -8.285 1.00 69.12 88 SER A C 1
ATOM 689 O O . SER A 1 88 ? -2.479 12.057 -7.235 1.00 69.12 88 SER A O 1
ATOM 691 N N . HIS A 1 89 ? -3.212 10.870 -8.988 1.00 62.66 89 HIS A N 1
ATOM 692 C CA . HIS A 1 89 ? -4.642 10.998 -8.705 1.00 62.66 89 HIS A CA 1
ATOM 693 C C . HIS A 1 89 ? -5.138 10.135 -7.529 1.00 62.66 89 HIS A C 1
ATOM 695 O O . HIS A 1 89 ? -6.261 10.326 -7.047 1.00 62.66 89 HIS A O 1
ATOM 701 N N . LEU A 1 90 ? -4.334 9.182 -7.042 1.00 62.31 90 LEU A N 1
ATOM 702 C CA . LEU A 1 90 ? -4.696 8.345 -5.889 1.00 62.31 90 LEU A CA 1
ATOM 703 C C . LEU A 1 90 ? -4.604 9.110 -4.565 1.00 62.31 90 LEU A C 1
ATOM 705 O O . LEU A 1 90 ? -5.381 8.834 -3.648 1.00 62.31 90 LEU A O 1
ATOM 709 N N . LYS A 1 91 ? -3.679 10.073 -4.455 1.00 62.66 91 LYS A N 1
ATOM 710 C CA . LYS A 1 91 ? -3.454 10.833 -3.215 1.00 62.66 91 LYS A CA 1
ATOM 711 C C . LYS A 1 91 ? -4.697 11.632 -2.806 1.00 62.66 91 LYS A C 1
ATOM 713 O O . LYS A 1 91 ? -5.126 11.536 -1.654 1.00 62.66 91 LYS A O 1
ATOM 718 N N . ASP A 1 92 ? -5.327 12.312 -3.761 1.00 58.62 92 ASP A N 1
ATOM 719 C CA . ASP A 1 92 ? -6.477 13.191 -3.507 1.00 58.62 92 ASP A CA 1
ATOM 720 C C . ASP A 1 92 ? -7.763 12.409 -3.212 1.00 58.62 92 ASP A C 1
ATOM 722 O O . ASP A 1 92 ? -8.477 12.709 -2.255 1.00 58.62 92 ASP A O 1
ATOM 726 N N . LYS A 1 93 ? -8.028 11.326 -3.955 1.00 61.72 93 LYS A N 1
ATOM 727 C CA . LYS A 1 93 ? -9.202 10.469 -3.708 1.00 61.72 93 LYS A CA 1
ATOM 728 C C . LYS A 1 93 ? -9.128 9.754 -2.355 1.00 61.72 93 LYS A C 1
ATOM 730 O O . LYS A 1 93 ? -10.151 9.547 -1.702 1.00 61.72 93 LYS A O 1
ATOM 735 N N . ASN A 1 94 ? -7.931 9.387 -1.895 1.00 64.75 94 ASN A N 1
ATOM 736 C CA . ASN A 1 94 ? -7.762 8.693 -0.617 1.00 64.75 94 ASN A CA 1
ATOM 737 C C . ASN A 1 94 ? -8.019 9.598 0.603 1.00 64.75 94 ASN A C 1
ATOM 739 O O . ASN A 1 94 ? -8.477 9.093 1.629 1.00 64.75 94 ASN A O 1
ATOM 743 N N . LEU A 1 95 ? -7.784 10.914 0.497 1.00 63.97 95 LEU A N 1
ATOM 744 C CA . LEU A 1 95 ? -8.057 11.903 1.554 1.00 63.97 95 LEU A CA 1
ATOM 745 C C . LEU A 1 95 ? -9.548 11.962 1.928 1.00 63.97 95 LEU A C 1
ATOM 747 O O . LEU A 1 95 ? -9.895 11.839 3.105 1.00 63.97 95 LEU A O 1
ATOM 751 N N . GLU A 1 96 ? -10.421 12.101 0.929 1.00 62.03 96 GLU A N 1
ATOM 752 C CA . GLU A 1 96 ? -11.875 12.223 1.114 1.00 62.03 96 GLU A CA 1
ATOM 753 C C . GLU A 1 96 ? -12.535 10.885 1.494 1.00 62.03 96 GLU A C 1
ATOM 755 O O . GLU A 1 96 ? -13.500 10.828 2.259 1.00 62.03 96 GLU A O 1
ATOM 760 N N . LEU A 1 97 ? -11.982 9.767 1.015 1.00 65.38 97 LEU A N 1
ATOM 761 C CA . LEU A 1 97 ? -12.513 8.435 1.307 1.00 65.38 97 LEU A CA 1
ATOM 762 C C . LEU A 1 97 ? -12.100 7.910 2.687 1.00 65.38 97 LEU A C 1
ATOM 764 O O . LEU A 1 97 ? -12.813 7.084 3.255 1.00 65.38 97 LEU A O 1
ATOM 768 N N . LEU A 1 98 ? -10.976 8.368 3.250 1.00 78.44 98 LEU A N 1
ATOM 769 C CA . LEU A 1 98 ? -10.549 7.996 4.603 1.00 78.44 98 LEU A CA 1
ATOM 770 C C . LEU A 1 98 ? -11.358 8.699 5.700 1.00 78.44 98 LEU A C 1
ATOM 772 O O . LEU A 1 98 ? -11.537 8.124 6.771 1.00 78.44 98 LEU A O 1
ATOM 776 N N . SER A 1 99 ? -11.839 9.931 5.482 1.00 70.56 99 SER A N 1
ATOM 777 C CA . SER A 1 99 ? -12.706 10.628 6.453 1.00 70.56 99 SER A CA 1
ATOM 778 C C . SER A 1 99 ? -14.058 9.965 6.645 1.00 70.56 99 SER A C 1
ATOM 780 O O . SER A 1 99 ? -14.585 9.995 7.755 1.00 70.56 99 SER A O 1
ATOM 782 N N . ASN A 1 100 ? -14.555 9.301 5.608 1.00 82.00 100 ASN A N 1
ATOM 783 C CA . ASN A 1 100 ? -15.875 8.687 5.605 1.00 82.00 100 ASN A CA 1
ATOM 784 C C . ASN A 1 100 ? -15.848 7.161 5.800 1.00 82.00 100 ASN A C 1
ATOM 786 O O . ASN A 1 100 ? -16.906 6.532 5.852 1.00 82.00 100 ASN A O 1
ATOM 790 N N . LEU A 1 101 ? -14.664 6.545 5.911 1.00 89.00 101 LEU A N 1
ATOM 791 C CA . LEU A 1 101 ? -14.539 5.095 6.046 1.00 89.00 101 LEU A CA 1
ATOM 792 C C . LEU A 1 101 ? -14.987 4.633 7.440 1.00 89.00 101 LEU A C 1
ATOM 794 O O . LEU A 1 101 ? -14.428 5.050 8.452 1.00 89.00 101 LEU A O 1
ATOM 798 N N . LYS A 1 102 ? -15.971 3.730 7.485 1.00 90.88 102 LYS A N 1
ATOM 799 C CA . LYS A 1 102 ? -16.458 3.100 8.719 1.00 90.88 102 LYS A CA 1
ATOM 800 C C . LYS A 1 102 ? -16.661 1.600 8.529 1.00 90.88 102 LYS A C 1
ATOM 802 O O . LYS A 1 102 ? -17.170 1.156 7.501 1.00 90.88 102 LYS A O 1
ATOM 807 N N . CYS A 1 103 ? -16.300 0.838 9.547 1.00 91.00 103 CYS A N 1
ATOM 808 C CA . CYS A 1 103 ? -16.612 -0.566 9.728 1.00 91.00 103 CYS A CA 1
ATOM 809 C C . CYS A 1 103 ? -18.028 -0.682 10.302 1.00 91.00 103 CYS A C 1
ATOM 811 O O . CYS A 1 103 ? -18.274 -0.323 11.451 1.00 91.00 103 CYS A O 1
ATOM 813 N N . LYS A 1 104 ? -18.982 -1.150 9.492 1.00 86.88 104 LYS A N 1
ATOM 814 C CA . LYS A 1 104 ? -20.386 -1.262 9.923 1.00 86.88 104 LYS A CA 1
ATOM 815 C C . LYS A 1 104 ? -20.633 -2.477 10.817 1.00 86.88 104 LYS A C 1
ATOM 817 O O . LYS A 1 104 ? -21.500 -2.420 11.680 1.00 86.88 104 LYS A O 1
ATOM 822 N N . ARG A 1 105 ? -19.915 -3.577 10.579 1.00 84.81 105 ARG A N 1
ATOM 823 C CA . ARG A 1 105 ? -20.075 -4.868 11.263 1.00 84.81 105 ARG A CA 1
ATOM 824 C C . ARG A 1 105 ? -18.719 -5.531 11.444 1.00 84.81 105 ARG A C 1
ATOM 826 O O . ARG A 1 105 ? -17.842 -5.343 10.605 1.00 84.81 105 ARG A O 1
ATOM 833 N N . LEU A 1 106 ? -18.587 -6.391 12.453 1.00 83.19 106 LEU A N 1
ATOM 834 C CA . LEU A 1 106 ? -17.380 -7.204 12.653 1.00 83.19 106 LEU A CA 1
ATOM 835 C C . LEU A 1 106 ? -17.008 -8.041 11.425 1.00 83.19 106 LEU A C 1
ATOM 837 O O . LEU A 1 106 ? -15.833 -8.126 11.076 1.00 83.19 106 LEU A O 1
ATOM 841 N N . SER A 1 107 ? -18.002 -8.592 10.718 1.00 84.31 107 SER A N 1
ATOM 842 C CA . SER A 1 107 ? -17.790 -9.338 9.468 1.00 84.31 107 SER A CA 1
ATOM 843 C C . SER A 1 107 ? -17.057 -8.521 8.404 1.00 84.31 107 SER A C 1
ATOM 845 O O . SER A 1 107 ? -16.335 -9.072 7.577 1.00 84.31 107 SER A O 1
ATOM 847 N N . ASP A 1 108 ? -17.233 -7.200 8.434 1.00 86.81 108 ASP A N 1
ATOM 848 C CA . ASP A 1 108 ? -16.680 -6.271 7.456 1.00 86.81 108 ASP A CA 1
ATOM 849 C C . ASP A 1 108 ? -15.294 -5.752 7.904 1.00 86.81 108 ASP A C 1
ATOM 851 O O . ASP A 1 108 ? -14.628 -5.035 7.152 1.00 86.81 108 ASP A O 1
ATOM 855 N N . PHE A 1 109 ? -14.814 -6.136 9.101 1.00 88.56 109 PHE A N 1
ATOM 856 C CA . PHE A 1 109 ? -13.564 -5.633 9.677 1.00 88.56 109 PHE A CA 1
ATOM 857 C C . PHE A 1 109 ? -12.350 -5.921 8.797 1.00 88.56 109 PHE A C 1
ATOM 859 O O . PHE A 1 109 ? -11.507 -5.044 8.626 1.00 88.56 109 PHE A O 1
ATOM 866 N N . ARG A 1 110 ? -12.266 -7.109 8.184 1.00 89.31 110 ARG A N 1
ATOM 867 C CA . ARG A 1 110 ? -11.151 -7.449 7.285 1.00 89.31 110 ARG A CA 1
ATOM 868 C C . ARG A 1 110 ? -11.046 -6.447 6.137 1.00 89.31 110 ARG A C 1
ATOM 870 O O . ARG A 1 110 ? -9.980 -5.882 5.914 1.00 89.31 110 ARG A O 1
ATOM 877 N N . GLN A 1 111 ? -12.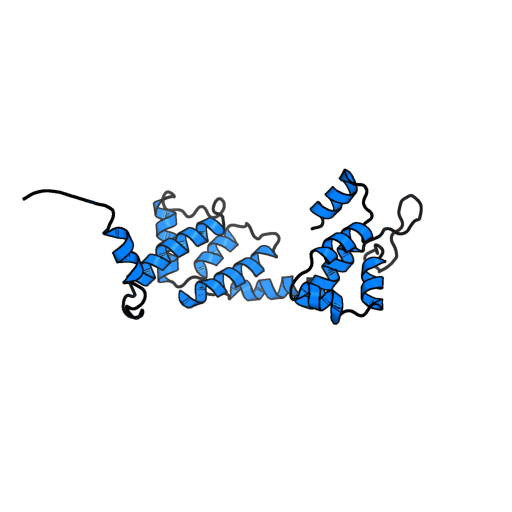167 -6.185 5.467 1.00 88.12 111 GLN A N 1
ATOM 878 C CA . GLN A 1 111 ? -12.227 -5.238 4.358 1.00 88.12 111 GLN A CA 1
ATOM 879 C C . GLN A 1 111 ? -11.950 -3.810 4.833 1.00 88.12 111 GLN A C 1
ATOM 881 O O . GLN A 1 111 ? -11.198 -3.089 4.179 1.00 88.12 111 GLN A O 1
ATOM 886 N N . TYR A 1 112 ? -12.525 -3.404 5.968 1.00 92.38 112 TYR A N 1
ATOM 887 C CA . TYR A 1 112 ? -12.269 -2.102 6.581 1.00 92.38 112 TYR A CA 1
ATOM 888 C C . TYR A 1 112 ? -10.780 -1.894 6.870 1.00 92.38 112 TYR A C 1
ATOM 890 O O . TYR A 1 112 ? -10.213 -0.893 6.441 1.00 92.38 112 TYR A O 1
ATOM 898 N N . LYS A 1 113 ? -10.148 -2.854 7.551 1.00 92.81 113 LYS A N 1
ATOM 899 C CA . LYS A 1 113 ? -8.734 -2.839 7.926 1.00 92.81 113 LYS A CA 1
ATOM 900 C C . LYS A 1 113 ? -7.847 -2.734 6.693 1.00 92.81 113 LYS A C 1
ATOM 902 O O . LYS A 1 113 ? -7.019 -1.832 6.630 1.00 92.81 113 LYS A O 1
ATOM 907 N N . ASP A 1 114 ? -8.045 -3.612 5.712 1.00 90.62 114 ASP A N 1
ATOM 908 C CA . ASP A 1 114 ? -7.229 -3.626 4.497 1.00 90.62 114 ASP A CA 1
ATOM 909 C C . ASP A 1 114 ? -7.397 -2.304 3.730 1.00 90.62 114 ASP A C 1
ATOM 911 O O . ASP A 1 114 ? -6.417 -1.650 3.386 1.00 90.62 114 ASP A O 1
ATOM 915 N N . THR A 1 115 ? -8.637 -1.827 3.578 1.00 90.19 115 THR A N 1
ATOM 916 C CA . THR A 1 115 ? -8.930 -0.552 2.909 1.00 90.19 115 THR A CA 1
ATOM 917 C C . THR A 1 115 ? -8.318 0.644 3.644 1.00 90.19 115 THR A C 1
ATOM 919 O O . THR A 1 115 ? -7.742 1.528 3.010 1.00 90.19 115 THR A O 1
ATOM 922 N N . PHE A 1 116 ? -8.444 0.703 4.972 1.00 92.62 116 PHE A N 1
ATOM 923 C CA . PHE A 1 116 ? -7.891 1.790 5.776 1.00 92.62 116 PHE A CA 1
ATOM 924 C C . PHE A 1 116 ? -6.365 1.799 5.684 1.00 92.62 116 PHE A C 1
ATOM 926 O O . PHE A 1 116 ? -5.784 2.841 5.385 1.00 92.62 116 PHE A O 1
ATOM 933 N N . LEU A 1 117 ? -5.725 0.641 5.891 1.00 92.81 117 LEU A N 1
ATOM 934 C CA . LEU A 1 117 ? -4.270 0.507 5.872 1.00 92.81 117 LEU A CA 1
ATOM 935 C C . LEU A 1 117 ? -3.686 0.834 4.502 1.00 92.81 117 LEU A C 1
ATOM 937 O O . LEU A 1 117 ? -2.761 1.636 4.429 1.00 92.81 117 LEU A O 1
ATOM 941 N N . THR A 1 118 ? -4.250 0.300 3.416 1.00 87.00 118 THR A N 1
ATOM 942 C CA . THR A 1 118 ? -3.795 0.635 2.060 1.00 87.00 118 THR A CA 1
ATOM 943 C C . THR A 1 118 ? -3.812 2.144 1.827 1.00 87.00 118 THR A C 1
ATOM 945 O O . THR A 1 118 ? -2.846 2.689 1.304 1.00 87.00 118 THR A O 1
ATOM 948 N N . ARG A 1 119 ? -4.872 2.839 2.257 1.00 87.75 119 ARG A N 1
ATOM 949 C CA . ARG A 1 119 ? -5.007 4.284 2.035 1.00 87.75 119 ARG A CA 1
ATOM 950 C C . ARG A 1 119 ? -4.124 5.124 2.951 1.00 87.75 119 ARG A C 1
ATOM 952 O O . ARG A 1 119 ? -3.539 6.098 2.484 1.00 87.75 119 ARG A O 1
ATOM 959 N N . VAL A 1 120 ? -4.028 4.794 4.242 1.00 90.19 120 VAL A N 1
ATOM 960 C CA . VAL A 1 120 ? -3.217 5.585 5.181 1.00 90.19 120 VAL A CA 1
ATOM 961 C C . VAL A 1 120 ? -1.727 5.403 4.913 1.00 90.19 120 VAL A C 1
ATOM 963 O O . VAL A 1 120 ? -0.994 6.379 4.987 1.00 90.19 120 VAL A O 1
ATOM 966 N N . MET A 1 121 ? -1.279 4.207 4.513 1.00 89.88 121 MET A N 1
ATOM 967 C CA . MET A 1 121 ? 0.135 3.940 4.213 1.00 89.88 121 MET A CA 1
ATOM 968 C C . MET A 1 121 ? 0.639 4.665 2.958 1.00 89.88 121 MET A C 1
ATOM 970 O O . MET A 1 121 ? 1.843 4.809 2.782 1.00 89.88 121 MET A O 1
ATOM 974 N N . SER A 1 122 ? -0.257 5.163 2.100 1.00 83.38 122 SER A N 1
ATOM 975 C CA . SER A 1 122 ? 0.111 6.038 0.978 1.00 83.38 122 SER A CA 1
ATOM 976 C C . SER A 1 122 ? 0.370 7.494 1.390 1.00 83.38 122 SER A C 1
ATOM 978 O O . SER A 1 122 ? 0.700 8.312 0.532 1.00 83.38 122 SER A O 1
ATOM 980 N N . ARG A 1 123 ? 0.185 7.847 2.669 1.00 84.81 123 ARG A N 1
ATOM 981 C CA . ARG A 1 123 ? 0.354 9.211 3.179 1.00 84.81 123 ARG A CA 1
ATOM 982 C C . ARG A 1 123 ? 1.702 9.398 3.867 1.00 84.81 123 ARG A C 1
ATOM 984 O O . ARG A 1 123 ? 2.193 8.501 4.545 1.00 84.81 123 ARG A O 1
ATOM 991 N N . GLU A 1 124 ? 2.243 10.607 3.775 1.00 84.81 124 GLU A N 1
ATOM 992 C CA . GLU A 1 124 ? 3.484 10.995 4.464 1.00 84.81 124 GLU A CA 1
ATOM 993 C C . GLU A 1 124 ? 3.292 11.112 5.984 1.00 84.81 124 GLU A C 1
ATOM 995 O O . GLU A 1 124 ? 4.181 10.787 6.765 1.00 84.81 124 GLU A O 1
ATOM 1000 N N . ASP A 1 125 ? 2.098 11.514 6.419 1.00 88.88 125 ASP A N 1
ATOM 1001 C CA . ASP A 1 125 ? 1.726 11.697 7.822 1.00 88.88 125 ASP A CA 1
ATOM 1002 C C . ASP A 1 125 ? 1.071 10.443 8.437 1.00 88.88 125 ASP A C 1
ATOM 1004 O O . ASP A 1 125 ? 0.408 10.533 9.470 1.00 88.88 125 ASP A O 1
ATOM 1008 N N . CYS A 1 126 ? 1.248 9.262 7.834 1.00 90.62 126 CYS A N 1
ATOM 1009 C CA . CYS A 1 126 ? 0.532 8.028 8.189 1.00 90.62 126 CYS A CA 1
ATOM 1010 C C . CYS A 1 126 ? 0.709 7.570 9.648 1.00 90.62 126 CYS A C 1
ATOM 1012 O O . CYS A 1 126 ? -0.154 6.872 10.189 1.00 90.62 126 CYS A O 1
ATOM 1014 N N . ASN A 1 127 ? 1.805 7.976 10.296 1.00 92.38 127 ASN A N 1
ATOM 1015 C CA . ASN A 1 127 ? 2.114 7.652 11.688 1.00 92.38 127 ASN A CA 1
ATOM 1016 C C . ASN A 1 127 ? 1.601 8.698 12.701 1.00 92.38 127 ASN A C 1
ATOM 1018 O O . ASN A 1 127 ? 1.823 8.551 13.903 1.00 92.38 127 ASN A O 1
ATOM 1022 N N . GLN A 1 128 ? 0.921 9.760 12.253 1.00 93.50 128 GLN A N 1
ATOM 1023 C CA . GLN A 1 128 ? 0.351 10.750 13.168 1.00 93.50 128 GLN A CA 1
ATOM 1024 C C . GLN A 1 128 ? -0.723 10.117 14.077 1.00 93.50 128 GLN A C 1
ATOM 1026 O O . GLN A 1 128 ? -1.535 9.320 13.594 1.00 93.50 128 GLN A O 1
ATOM 1031 N N . PRO A 1 129 ? -0.800 10.513 15.366 1.00 96.38 129 PRO A N 1
ATOM 1032 C CA . PRO A 1 129 ? -1.820 10.038 16.307 1.00 96.38 129 PRO A CA 1
ATOM 1033 C C . PRO A 1 129 ? -3.251 10.132 15.769 1.00 96.38 129 PRO A C 1
ATOM 1035 O O . PRO A 1 129 ? -4.047 9.214 15.959 1.00 96.38 129 PRO A O 1
ATOM 1038 N N . PHE A 1 130 ? -3.539 11.201 15.020 1.00 93.69 130 PHE A N 1
ATOM 1039 C CA . PHE A 1 130 ? -4.827 11.449 14.376 1.00 93.69 130 PHE A CA 1
ATOM 1040 C C . PHE A 1 130 ? -5.348 10.242 13.583 1.00 93.69 130 PHE A C 1
ATOM 1042 O O . PHE A 1 130 ? -6.522 9.892 13.681 1.00 93.69 130 PHE A O 1
ATOM 1049 N N . TRP A 1 131 ? -4.490 9.570 12.811 1.00 94.19 131 TRP A N 1
ATOM 1050 C CA . TRP A 1 131 ? -4.924 8.456 11.967 1.00 94.19 131 TRP A CA 1
ATOM 1051 C C . TRP A 1 131 ? -5.212 7.185 12.764 1.00 94.19 131 TRP A C 1
ATOM 1053 O O . TRP A 1 131 ? -6.125 6.439 12.418 1.00 94.19 131 TRP A O 1
ATOM 1063 N N . LYS A 1 132 ? -4.499 6.967 13.867 1.00 95.75 132 LYS A N 1
ATOM 1064 C CA . LYS A 1 132 ? -4.739 5.848 14.787 1.00 95.75 132 LYS A CA 1
ATOM 1065 C C . LYS A 1 132 ? -6.027 6.050 15.582 1.00 95.75 132 LYS A C 1
ATOM 1067 O O . LYS A 1 132 ? -6.825 5.124 15.711 1.00 95.75 132 LYS A O 1
ATOM 1072 N N . GLU A 1 133 ? -6.280 7.278 16.030 1.00 95.44 133 GLU A N 1
ATOM 1073 C CA . GLU A 1 133 ? -7.556 7.656 16.639 1.00 95.44 133 GLU A CA 1
ATOM 1074 C C . GLU A 1 133 ? -8.715 7.441 15.661 1.00 95.44 133 GLU A C 1
ATOM 1076 O O . GLU A 1 133 ? -9.713 6.796 15.991 1.00 95.44 133 GLU A O 1
ATOM 1081 N N . LYS A 1 134 ? -8.548 7.902 14.419 1.00 93.88 134 LYS A N 1
ATOM 1082 C CA . LYS A 1 134 ? -9.536 7.735 13.354 1.00 93.88 134 LYS A CA 1
ATOM 1083 C C . LYS A 1 134 ? -9.785 6.271 12.998 1.00 93.88 134 LYS A C 1
ATOM 1085 O O . LYS A 1 134 ? -10.932 5.893 12.774 1.00 93.88 134 LYS A O 1
ATOM 1090 N N . PHE A 1 135 ? -8.741 5.443 12.999 1.00 95.19 135 PHE A N 1
ATOM 1091 C CA . PHE A 1 135 ? -8.856 4.001 12.793 1.00 95.19 135 PHE A CA 1
ATOM 1092 C C . PHE A 1 135 ? -9.761 3.346 13.845 1.00 95.19 135 PHE A C 1
ATOM 1094 O O . PHE A 1 135 ? -10.619 2.539 13.490 1.00 95.19 135 PHE A O 1
ATOM 1101 N N . LEU A 1 136 ? -9.641 3.736 15.119 1.00 94.94 136 LEU A N 1
ATOM 1102 C CA . LEU A 1 136 ? -10.541 3.261 16.177 1.00 94.94 136 LEU A CA 1
ATOM 1103 C C . LEU A 1 136 ? -11.932 3.910 16.109 1.00 94.94 136 LEU A C 1
ATOM 1105 O O . LEU A 1 136 ? -12.932 3.297 16.478 1.00 94.94 136 LEU A O 1
ATOM 1109 N N . ALA A 1 137 ? -12.034 5.169 15.678 1.00 93.62 137 ALA A N 1
ATOM 1110 C CA . ALA A 1 137 ? -13.313 5.866 15.506 1.00 93.62 137 ALA A CA 1
ATOM 1111 C C . ALA A 1 137 ? -14.165 5.288 14.362 1.00 93.62 137 ALA A C 1
ATOM 1113 O O . ALA A 1 137 ? -15.384 5.449 14.364 1.00 93.62 137 ALA A O 1
ATOM 1114 N N . GLY A 1 138 ? -13.539 4.609 13.398 1.00 93.69 138 GLY A N 1
ATOM 1115 C CA . GLY A 1 138 ? -14.235 3.919 12.318 1.00 93.69 138 GLY A CA 1
ATOM 1116 C C . GLY A 1 138 ? -14.824 2.561 12.705 1.00 93.69 138 GLY A C 1
ATOM 1117 O O . GLY A 1 138 ? -15.543 1.994 11.892 1.00 93.69 138 GLY A O 1
ATOM 1118 N N . LEU A 1 139 ? -14.548 2.022 13.896 1.00 93.56 139 LEU A N 1
ATOM 1119 C CA . LEU A 1 139 ? -15.102 0.741 14.357 1.00 93.56 139 LEU A CA 1
ATOM 1120 C C . LEU A 1 139 ? -16.595 0.846 14.731 1.00 93.56 139 LEU A C 1
ATOM 1122 O O . LEU A 1 139 ? -17.074 1.953 14.999 1.00 93.56 139 LEU A O 1
ATOM 1126 N N . PRO A 1 140 ? -17.333 -0.284 14.803 1.00 92.31 140 PRO A N 1
ATOM 1127 C CA . PRO A 1 140 ? -18.642 -0.315 15.452 1.00 92.31 140 PRO A CA 1
ATOM 1128 C C . PRO A 1 140 ? -18.550 0.251 16.872 1.00 92.31 140 PRO A C 1
ATOM 1130 O O . PRO A 1 140 ? -17.550 0.031 17.552 1.00 92.31 140 PRO A O 1
ATOM 1133 N N . THR A 1 141 ? -19.572 0.985 17.319 1.00 90.12 141 THR A N 1
ATOM 1134 C CA . THR A 1 141 ? -19.506 1.769 18.564 1.00 90.12 141 THR A CA 1
ATOM 1135 C C . THR A 1 141 ? -19.113 0.932 19.781 1.00 90.12 141 THR A C 1
ATOM 1137 O O . THR A 1 141 ? -18.196 1.332 20.490 1.00 90.12 141 THR A O 1
ATOM 1140 N N . LEU A 1 142 ? -19.746 -0.232 19.979 1.00 88.75 142 LEU A N 1
ATOM 1141 C CA . LEU A 1 142 ? -19.503 -1.106 21.133 1.00 88.75 142 LEU A CA 1
ATOM 1142 C C . LEU A 1 142 ? -18.054 -1.618 21.156 1.00 88.75 142 LEU A C 1
ATOM 1144 O O . LEU A 1 142 ? -17.298 -1.253 22.055 1.00 88.75 142 LEU A O 1
ATOM 1148 N N . LEU A 1 143 ? -17.635 -2.327 20.105 1.00 90.62 143 LEU A N 1
ATOM 1149 C CA . LEU A 1 143 ? -16.248 -2.752 19.913 1.00 90.62 143 LEU A CA 1
ATOM 1150 C C . LEU A 1 143 ? -15.245 -1.606 20.074 1.00 90.62 143 LEU A C 1
ATOM 1152 O O . LEU A 1 143 ? -14.215 -1.736 20.730 1.00 90.62 143 LEU A O 1
ATOM 1156 N N . GLY A 1 144 ? -15.526 -0.463 19.448 1.00 92.88 144 GLY A N 1
ATOM 1157 C CA . GLY A 1 144 ? -14.650 0.698 19.494 1.00 92.88 144 GLY A CA 1
ATOM 1158 C C . GLY A 1 144 ? -14.499 1.262 20.907 1.00 92.88 144 GLY A C 1
ATOM 1159 O O . GLY A 1 144 ? -13.430 1.766 21.246 1.00 92.88 144 GLY A O 1
ATOM 1160 N N . GLU A 1 145 ? -15.542 1.211 21.733 1.00 93.50 145 GLU A N 1
ATOM 1161 C CA . GLU A 1 145 ? -15.476 1.578 23.150 1.00 93.50 145 GLU A CA 1
ATOM 1162 C C . GLU A 1 145 ? -14.711 0.540 23.970 1.00 93.50 145 GLU A C 1
ATOM 1164 O O . GLU A 1 145 ? -13.832 0.930 24.737 1.00 93.50 145 GLU A O 1
ATOM 1169 N N . GLN A 1 146 ? -14.969 -0.754 23.764 1.00 92.94 146 GLN A N 1
ATOM 1170 C CA . GLN A 1 146 ? -14.266 -1.842 24.451 1.00 92.94 146 GLN A CA 1
ATOM 1171 C C . GLN A 1 146 ? -12.760 -1.782 24.203 1.00 92.94 146 GLN A C 1
ATOM 1173 O O . GLN A 1 146 ? -11.986 -1.662 25.149 1.00 92.94 146 GLN A O 1
ATOM 1178 N N . VAL A 1 147 ? -12.345 -1.702 22.937 1.00 94.62 147 VAL A N 1
ATOM 1179 C CA . VAL A 1 147 ? -10.932 -1.570 22.552 1.00 94.62 147 VAL A CA 1
ATOM 1180 C C . VAL A 1 147 ? -10.300 -0.327 23.179 1.00 94.62 147 VAL A C 1
ATOM 1182 O O . VAL A 1 147 ? -9.182 -0.378 23.689 1.00 94.62 147 VAL A O 1
ATOM 1185 N N . ARG A 1 148 ? -11.005 0.812 23.183 1.00 96.06 148 ARG A N 1
ATOM 1186 C CA . ARG A 1 148 ? -10.499 2.036 23.822 1.00 96.06 148 ARG A CA 1
ATOM 1187 C C . ARG A 1 148 ? -10.358 1.876 25.334 1.00 96.06 148 ARG A C 1
ATOM 1189 O O . ARG A 1 148 ? -9.397 2.399 25.893 1.00 96.06 148 ARG A O 1
ATOM 1196 N N . ASN A 1 149 ? -11.291 1.200 25.994 1.00 94.69 149 ASN A N 1
ATOM 1197 C CA . ASN A 1 149 ? -11.257 0.971 27.436 1.00 94.69 149 ASN A CA 1
ATOM 1198 C C . ASN A 1 149 ? -10.148 -0.011 27.825 1.00 94.69 149 ASN A C 1
ATOM 1200 O O . ASN A 1 149 ? -9.431 0.257 28.786 1.00 94.69 149 ASN A O 1
ATOM 1204 N N . GLU A 1 150 ? -9.949 -1.065 27.037 1.00 94.19 150 GLU A N 1
ATOM 1205 C CA . GLU A 1 150 ? -8.857 -2.029 27.186 1.00 94.19 150 GLU A CA 1
ATOM 1206 C C . GLU A 1 150 ? -7.497 -1.326 27.097 1.00 94.19 150 GLU A C 1
ATOM 1208 O O . GLU A 1 150 ? -6.660 -1.445 27.987 1.00 94.19 150 GLU A O 1
ATOM 1213 N N . ILE A 1 151 ? -7.293 -0.485 26.079 1.00 95.38 151 ILE A N 1
ATOM 1214 C CA . ILE A 1 151 ? -6.038 0.263 25.937 1.00 95.38 151 ILE A CA 1
ATOM 1215 C C . ILE A 1 151 ? -5.849 1.254 27.095 1.00 95.38 151 ILE A C 1
ATOM 1217 O O . ILE A 1 151 ? -4.732 1.426 27.581 1.00 95.38 151 ILE A O 1
ATOM 1221 N N . LYS A 1 152 ? -6.918 1.911 27.558 1.00 95.75 152 LYS A N 1
ATOM 1222 C CA . LYS A 1 152 ? -6.852 2.837 28.701 1.00 95.75 152 LYS A CA 1
ATOM 1223 C C . LYS A 1 152 ? -6.548 2.123 30.016 1.00 95.75 152 LYS A C 1
ATOM 1225 O O . LYS A 1 152 ? -5.853 2.707 30.848 1.00 95.75 152 LYS A O 1
ATOM 1230 N N . SER A 1 153 ? -7.055 0.905 30.220 1.00 94.12 153 SER A N 1
ATOM 1231 C CA . SER A 1 153 ? -6.882 0.152 31.470 1.00 94.12 153 SER A CA 1
ATOM 1232 C C . SER A 1 153 ? -5.406 -0.152 31.738 1.00 94.12 153 SER A C 1
ATOM 1234 O O . SER A 1 153 ? -4.943 -0.022 32.870 1.00 94.12 153 SER A O 1
ATOM 1236 N N . ILE A 1 154 ? -4.647 -0.437 30.679 1.00 93.19 154 ILE A N 1
ATOM 1237 C CA . ILE A 1 154 ? -3.210 -0.721 30.745 1.00 93.19 154 ILE A CA 1
ATOM 1238 C C . ILE A 1 154 ? -2.328 0.541 30.676 1.00 93.19 154 ILE A C 1
ATOM 1240 O O . ILE A 1 154 ? -1.145 0.466 30.991 1.00 93.19 154 ILE A O 1
ATOM 1244 N N . ASN A 1 155 ? -2.879 1.702 30.296 1.00 92.25 155 ASN A N 1
ATOM 1245 C CA . ASN A 1 155 ? -2.126 2.942 30.042 1.00 92.25 155 ASN A CA 1
ATOM 1246 C C . ASN A 1 155 ? -2.601 4.132 30.899 1.00 92.25 155 ASN A C 1
ATOM 1248 O O . ASN A 1 155 ? -2.775 5.248 30.404 1.00 92.25 155 ASN A O 1
ATOM 1252 N N . HIS A 1 156 ? -2.829 3.914 32.197 1.00 91.94 156 HIS A N 1
ATOM 1253 C CA . HIS A 1 156 ? -3.181 4.975 33.157 1.00 91.94 156 HIS A CA 1
ATOM 1254 C C . HIS A 1 156 ? -4.370 5.860 32.720 1.00 91.94 156 HIS A C 1
ATOM 1256 O O . HIS A 1 156 ? -4.403 7.063 32.983 1.00 91.94 156 HIS A O 1
ATOM 1262 N N . GLY A 1 157 ? -5.357 5.278 32.034 1.00 91.12 157 GLY A N 1
ATOM 1263 C CA . GLY A 1 157 ? -6.564 5.977 31.591 1.00 91.12 157 GLY A CA 1
ATOM 1264 C C . GLY A 1 157 ? -6.431 6.758 30.279 1.00 91.12 157 GLY A C 1
ATOM 1265 O O . GLY A 1 157 ? -7.414 7.360 29.842 1.00 91.12 157 GLY A O 1
ATOM 1266 N N . GLN A 1 158 ? -5.266 6.745 29.625 1.00 92.38 158 GLN A N 1
ATOM 1267 C CA . GLN A 1 158 ? -5.036 7.420 28.343 1.00 92.38 158 GLN A CA 1
ATOM 1268 C C . GLN A 1 158 ? -4.726 6.425 27.224 1.00 92.38 158 GLN A C 1
ATOM 1270 O O . GLN A 1 158 ? -4.344 5.290 27.474 1.00 92.38 158 GLN A O 1
ATOM 1275 N N . ILE A 1 159 ? -4.909 6.847 25.971 1.00 95.12 159 ILE A N 1
ATOM 1276 C CA . ILE A 1 159 ? -4.533 6.042 24.804 1.00 95.12 159 ILE A CA 1
ATOM 1277 C C . ILE A 1 159 ? -3.254 6.643 24.208 1.00 95.12 159 ILE A C 1
ATOM 1279 O O . ILE A 1 159 ? -3.326 7.732 23.630 1.00 95.12 159 ILE A O 1
ATOM 1283 N N . PRO A 1 160 ? -2.097 5.966 24.323 1.00 95.38 160 PRO A N 1
ATOM 1284 C CA . PRO A 1 160 ? -0.817 6.456 23.818 1.00 95.38 160 PRO A CA 1
ATOM 1285 C C . PRO A 1 160 ? -0.715 6.249 22.298 1.00 95.38 160 PRO A C 1
ATOM 1287 O O . PRO A 1 160 ? 0.036 5.419 21.789 1.00 95.38 160 PRO A O 1
ATOM 1290 N N . TYR A 1 161 ? -1.523 6.988 21.530 1.00 95.75 161 TYR A N 1
ATOM 1291 C CA . TYR A 1 161 ? -1.573 6.855 20.069 1.00 95.75 161 TYR A CA 1
ATOM 1292 C C . TYR A 1 161 ? -0.220 7.117 19.394 1.00 95.75 161 TYR A C 1
ATOM 1294 O O . TYR A 1 161 ? 0.034 6.613 18.304 1.00 95.75 161 TYR A O 1
ATOM 1302 N N . LYS A 1 162 ? 0.660 7.921 19.991 1.00 94.88 162 LYS A N 1
ATOM 1303 C CA . LYS A 1 162 ? 1.964 8.217 19.391 1.00 94.88 162 LYS A CA 1
ATOM 1304 C C . LYS A 1 162 ? 2.872 6.984 19.415 1.00 94.88 162 LYS A C 1
ATOM 1306 O O . LYS A 1 162 ? 3.570 6.734 18.435 1.00 94.88 162 LYS A O 1
ATOM 1311 N N . GLU A 1 163 ? 2.793 6.204 20.483 1.00 94.31 163 GLU A N 1
ATOM 1312 C CA . GLU A 1 163 ? 3.617 5.030 20.751 1.00 94.31 163 GLU A CA 1
ATOM 1313 C C . GLU A 1 163 ? 3.040 3.757 20.115 1.00 94.31 163 GLU A C 1
ATOM 1315 O O . GLU A 1 163 ? 3.800 2.909 19.659 1.00 94.31 163 GLU A O 1
ATOM 1320 N N . LEU A 1 164 ? 1.711 3.645 20.014 1.00 94.62 164 LEU A N 1
ATOM 1321 C CA . LEU A 1 164 ? 1.044 2.461 19.463 1.00 94.62 164 LEU A CA 1
ATOM 1322 C C . LEU A 1 164 ? 1.221 2.330 17.948 1.00 94.62 164 LEU A C 1
ATOM 1324 O O . LEU A 1 164 ? 0.975 3.265 17.190 1.00 94.62 164 LEU A O 1
ATOM 1328 N N . SER A 1 165 ? 1.547 1.139 17.473 1.00 96.25 165 SER A N 1
ATOM 1329 C CA . SER A 1 165 ? 1.498 0.762 16.062 1.00 96.25 165 SER A CA 1
ATOM 1330 C C . SER A 1 165 ? 0.082 0.359 15.627 1.00 96.25 165 SER A C 1
ATOM 1332 O O . SER A 1 165 ? -0.754 -0.052 16.433 1.00 96.25 165 SER A O 1
ATOM 1334 N N . TYR A 1 166 ? -0.197 0.400 14.318 1.00 96.19 166 TYR A N 1
ATOM 1335 C CA . TYR A 1 166 ? -1.447 -0.164 13.786 1.00 96.19 166 TYR A CA 1
ATOM 1336 C C . TYR A 1 166 ? -1.578 -1.663 14.082 1.00 96.19 166 TYR A C 1
ATOM 1338 O O . TYR A 1 166 ? -2.690 -2.141 14.286 1.00 96.19 166 TYR A O 1
ATOM 1346 N N . GLY A 1 167 ? -0.458 -2.395 14.127 1.00 94.81 167 GLY A N 1
ATOM 1347 C CA . GLY A 1 167 ? -0.443 -3.816 14.471 1.00 94.81 167 GLY A CA 1
ATOM 1348 C C . GLY A 1 167 ? -0.958 -4.069 15.886 1.00 94.81 167 GLY A C 1
ATOM 1349 O O . GLY A 1 167 ? -1.815 -4.925 16.071 1.00 94.81 167 GLY A O 1
ATOM 1350 N N . GLU A 1 168 ? -0.516 -3.275 16.861 1.00 95.31 168 GLU A N 1
ATOM 1351 C CA . GLU A 1 168 ? -1.005 -3.364 18.243 1.00 95.31 168 GLU A CA 1
ATOM 1352 C C . GLU A 1 168 ? -2.494 -3.026 18.342 1.00 95.31 168 GLU A C 1
ATOM 1354 O O . GLU A 1 168 ? -3.244 -3.774 18.964 1.00 95.31 168 GLU A O 1
ATOM 1359 N N . LEU A 1 169 ? -2.956 -1.968 17.662 1.00 95.94 169 LEU A N 1
ATOM 1360 C CA . LEU A 1 169 ? -4.387 -1.637 17.608 1.00 95.94 169 LEU A CA 1
ATOM 1361 C C . LEU A 1 169 ? -5.217 -2.795 17.043 1.00 95.94 169 LEU A C 1
ATOM 1363 O O . LEU A 1 169 ? -6.267 -3.127 17.585 1.00 95.94 169 LEU A O 1
ATOM 1367 N N . ILE A 1 170 ? -4.739 -3.433 15.973 1.00 94.56 170 ILE A N 1
ATOM 1368 C CA . ILE A 1 170 ? -5.388 -4.601 15.369 1.00 94.56 170 ILE A CA 1
ATOM 1369 C C . ILE A 1 170 ? -5.417 -5.783 16.342 1.00 94.56 170 ILE A C 1
ATOM 1371 O O . ILE A 1 170 ? -6.425 -6.482 16.401 1.00 94.56 170 ILE A O 1
ATOM 1375 N N . SER A 1 171 ? -4.357 -5.998 17.122 1.00 92.94 171 SER A N 1
ATOM 1376 C CA . SER A 1 171 ? -4.325 -7.041 18.151 1.00 92.94 171 SER A CA 1
ATOM 1377 C C . SER A 1 171 ? -5.378 -6.811 19.237 1.00 92.94 171 SER A C 1
ATOM 1379 O O . SER A 1 171 ? -6.092 -7.754 19.573 1.00 92.94 171 SER A O 1
ATOM 1381 N N . PHE A 1 172 ? -5.548 -5.574 19.724 1.00 93.62 172 PHE A N 1
ATOM 1382 C CA . PHE A 1 172 ? -6.636 -5.246 20.657 1.00 93.62 172 PHE A CA 1
ATOM 1383 C C . PHE A 1 172 ? -8.012 -5.494 20.032 1.00 93.62 172 PHE A C 1
ATOM 1385 O O . PHE A 1 172 ? -8.871 -6.100 20.661 1.00 93.62 172 PHE A O 1
ATOM 1392 N N . ILE A 1 173 ? -8.213 -5.104 18.769 1.00 92.25 173 ILE A N 1
ATOM 1393 C CA . ILE A 1 173 ? -9.486 -5.332 18.069 1.00 92.25 173 ILE A CA 1
ATOM 1394 C C . ILE A 1 173 ? -9.786 -6.824 17.911 1.00 92.25 173 ILE A C 1
ATOM 1396 O O . ILE A 1 173 ? -10.930 -7.229 18.073 1.00 92.25 173 ILE A O 1
ATOM 1400 N N . HIS A 1 174 ? -8.792 -7.655 17.591 1.00 89.38 174 HIS A N 1
ATOM 1401 C CA . HIS A 1 174 ? -9.009 -9.098 17.493 1.00 89.38 174 HIS A CA 1
ATOM 1402 C C . HIS A 1 174 ? -9.316 -9.736 18.845 1.00 89.38 174 HIS A C 1
ATOM 1404 O O . HIS A 1 174 ? -10.132 -10.651 18.885 1.00 89.38 174 HIS A O 1
ATOM 1410 N N . LYS A 1 175 ? -8.689 -9.255 19.924 1.00 88.38 175 LYS A N 1
ATOM 1411 C CA . LYS A 1 175 ? -8.973 -9.714 21.285 1.00 88.38 175 LYS A CA 1
ATOM 1412 C C . LYS A 1 175 ? -10.433 -9.428 21.656 1.00 88.38 175 LYS A C 1
ATOM 1414 O O . LYS A 1 175 ? -11.190 -10.362 21.886 1.00 88.38 175 LYS A O 1
ATOM 1419 N N . GLU A 1 176 ? -10.850 -8.166 21.577 1.00 87.06 176 GLU A N 1
ATOM 1420 C CA . GLU A 1 176 ? -12.219 -7.755 21.928 1.00 87.06 176 GLU A CA 1
ATOM 1421 C C . GLU A 1 176 ? -13.272 -8.288 20.941 1.00 87.06 176 GLU A C 1
ATOM 1423 O O . GLU A 1 176 ? -14.380 -8.648 21.321 1.00 87.06 176 GLU A O 1
ATOM 1428 N N . GLY A 1 177 ? -12.938 -8.377 19.651 1.00 77.19 177 GLY A N 1
ATOM 1429 C CA . GLY A 1 177 ? -13.847 -8.876 18.616 1.00 77.19 177 GLY A CA 1
ATOM 1430 C C . GLY A 1 177 ? -14.052 -10.393 18.655 1.00 77.19 177 GLY A C 1
ATOM 1431 O O . GLY A 1 177 ? -15.085 -10.883 18.195 1.00 77.19 177 GLY A O 1
ATOM 1432 N N . ALA A 1 178 ? -13.091 -11.151 19.193 1.00 69.19 178 ALA A N 1
ATOM 1433 C CA . ALA A 1 178 ? -13.292 -12.562 19.511 1.00 69.19 178 ALA A CA 1
ATOM 1434 C C . ALA A 1 178 ? -14.295 -12.706 20.662 1.00 69.19 178 ALA A C 1
ATOM 1436 O O . ALA A 1 178 ? -15.214 -13.517 20.560 1.00 69.19 178 ALA A O 1
ATOM 1437 N N . ASP A 1 179 ? -14.187 -11.851 21.678 1.00 60.44 179 ASP A N 1
ATOM 1438 C CA . ASP A 1 179 ? -15.127 -11.822 22.792 1.00 60.44 179 ASP A CA 1
ATOM 1439 C C . ASP A 1 179 ? -16.527 -11.377 22.330 1.00 60.44 179 ASP A C 1
ATOM 1441 O O . ASP A 1 179 ? -17.495 -12.057 22.642 1.00 60.44 179 ASP A O 1
ATOM 1445 N N . GLU A 1 180 ? -16.684 -10.356 21.475 1.00 56.72 180 GLU A N 1
ATOM 1446 C CA . GLU A 1 180 ? -17.995 -9.993 20.886 1.00 56.72 180 GLU A CA 1
ATOM 1447 C C . GLU A 1 180 ? -18.625 -11.110 20.029 1.00 56.72 180 GLU A C 1
ATOM 1449 O O . GLU A 1 180 ? -19.854 -11.216 19.974 1.00 56.72 180 GLU A O 1
ATOM 1454 N N . ASN A 1 181 ? -17.824 -11.959 19.373 1.00 51.91 181 ASN A N 1
ATOM 1455 C CA . ASN A 1 181 ? -18.330 -13.154 18.684 1.00 51.91 181 ASN A CA 1
ATOM 1456 C C . ASN A 1 181 ? -18.767 -14.251 19.670 1.00 51.91 181 ASN A C 1
ATOM 1458 O O . ASN A 1 181 ? -19.727 -14.961 19.380 1.00 51.91 181 ASN A O 1
ATOM 1462 N N . CYS A 1 182 ? -18.118 -14.360 20.832 1.00 41.78 182 CYS A N 1
ATOM 1463 C CA . CYS A 1 182 ? -18.554 -15.223 21.934 1.00 41.78 182 CYS A CA 1
ATOM 1464 C C . CYS A 1 182 ? -19.799 -14.662 22.651 1.00 41.78 182 CYS A C 1
ATOM 1466 O O . CYS A 1 182 ? -20.610 -15.422 23.168 1.00 41.78 182 CYS A O 1
ATOM 1468 N N . ILE A 1 183 ? -19.997 -13.338 22.658 1.00 45.41 183 ILE A N 1
ATOM 1469 C CA . ILE A 1 183 ? -21.179 -12.687 23.250 1.00 45.41 183 ILE A CA 1
ATOM 1470 C C . ILE A 1 183 ? -22.371 -12.692 22.262 1.00 45.41 183 ILE A C 1
ATOM 1472 O O . IL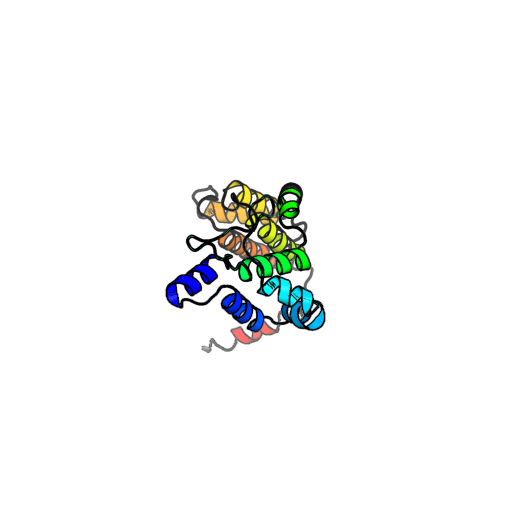E A 1 183 ? -23.527 -12.651 22.682 1.00 45.41 183 ILE A O 1
ATOM 1476 N N . ASN A 1 184 ? -22.118 -12.825 20.952 1.00 46.03 184 ASN A N 1
ATOM 1477 C CA . ASN A 1 184 ? -23.126 -13.044 19.903 1.00 46.03 184 ASN A CA 1
ATOM 1478 C C . ASN A 1 184 ? -23.309 -14.536 19.547 1.00 46.03 184 ASN A C 1
ATOM 1480 O O . ASN A 1 184 ? -23.439 -14.897 18.371 1.00 46.03 184 ASN A O 1
ATOM 1484 N N . GLU A 1 185 ? -23.398 -15.413 20.552 1.00 45.09 185 GLU A N 1
ATOM 1485 C CA . GLU A 1 185 ? -23.854 -16.809 20.413 1.00 45.09 185 GLU A CA 1
ATOM 1486 C C . GLU A 1 185 ? -25.352 -16.914 20.035 1.00 45.09 185 GLU A C 1
ATOM 1488 O O . GLU A 1 185 ? -26.156 -17.587 20.675 1.00 45.09 185 GLU A O 1
ATOM 1493 N N . GLN A 1 186 ? -25.762 -16.270 18.943 1.00 42.59 186 GLN A N 1
ATOM 1494 C CA . GLN A 1 186 ? -26.981 -16.644 18.222 1.00 42.59 186 GLN A CA 1
ATOM 1495 C C . GLN A 1 186 ? -26.752 -16.918 16.734 1.00 42.59 186 GLN A C 1
ATOM 1497 O O . GLN A 1 186 ? -27.717 -17.213 16.035 1.00 42.59 186 GLN A O 1
ATOM 1502 N N . PHE A 1 187 ? -25.513 -16.887 16.220 1.00 44.03 187 PHE A N 1
ATOM 1503 C CA . PHE A 1 187 ? -25.310 -17.092 14.779 1.00 44.03 187 PHE A CA 1
ATOM 1504 C C . PHE A 1 187 ? -23.996 -17.781 14.363 1.00 44.03 187 PHE A C 1
ATOM 1506 O O . PHE A 1 187 ? -23.322 -17.321 13.447 1.00 44.03 187 PHE A O 1
ATOM 1513 N N . ILE A 1 188 ? -23.659 -18.945 14.937 1.00 38.31 188 ILE A N 1
ATOM 1514 C CA . ILE A 1 188 ? -22.788 -19.925 14.251 1.00 38.31 188 ILE A CA 1
ATOM 1515 C C . ILE A 1 188 ? -23.390 -21.337 14.381 1.00 38.31 188 ILE A C 1
ATOM 1517 O O . ILE A 1 188 ? -23.585 -21.814 15.496 1.00 38.31 188 ILE A O 1
ATOM 1521 N N . PRO A 1 189 ? -23.674 -22.046 13.267 1.00 37.03 189 PRO A N 1
ATOM 1522 C CA . PRO A 1 189 ? -24.031 -23.461 13.301 1.00 37.03 189 PRO A CA 1
ATOM 1523 C C . PRO A 1 189 ? -22.909 -24.280 13.948 1.00 37.03 189 PRO A C 1
ATOM 1525 O O . PRO A 1 189 ? -21.769 -24.243 13.484 1.00 37.03 189 PRO A O 1
ATOM 1528 N N . THR A 1 190 ? -23.271 -25.068 14.955 1.00 43.88 190 THR A N 1
ATOM 1529 C CA . THR A 1 190 ? -22.474 -25.905 15.878 1.00 43.88 190 THR A CA 1
ATOM 1530 C C . THR A 1 190 ? -21.386 -26.795 15.249 1.00 43.88 190 THR A C 1
ATOM 1532 O O . THR A 1 190 ? -20.510 -27.308 15.935 1.00 43.88 190 THR A O 1
ATOM 1535 N N . ARG A 1 191 ? -21.379 -26.943 13.923 1.00 44.38 191 ARG A N 1
ATOM 1536 C CA . ARG A 1 191 ? -20.539 -27.866 13.141 1.00 44.38 191 ARG A CA 1
ATOM 1537 C C . ARG A 1 191 ? -19.035 -27.553 13.084 1.00 44.38 191 ARG A C 1
ATOM 1539 O O . ARG A 1 191 ? -18.301 -28.317 12.466 1.00 44.38 191 ARG A O 1
ATOM 1546 N N . PHE A 1 192 ? -18.565 -26.458 13.687 1.00 41.75 192 PHE A N 1
ATOM 1547 C CA . PHE A 1 192 ? -17.129 -26.138 13.774 1.00 41.75 192 PHE A CA 1
ATOM 1548 C C . PHE A 1 192 ? -16.557 -26.188 15.198 1.00 41.75 192 PHE A C 1
ATOM 1550 O O . PHE A 1 192 ? -15.345 -26.055 15.345 1.00 41.75 192 PHE A O 1
ATOM 1557 N N . TYR A 1 193 ? -17.382 -26.405 16.230 1.00 43.34 193 TYR A N 1
ATOM 1558 C CA . TYR A 1 193 ? -16.916 -26.388 17.623 1.00 43.34 193 TYR A CA 1
ATOM 1559 C C . TYR A 1 193 ? -16.401 -27.756 18.111 1.00 43.34 193 TYR A C 1
ATOM 1561 O O . TYR A 1 193 ? -15.470 -27.813 18.908 1.00 43.34 193 TYR A O 1
ATOM 1569 N N . GLU A 1 194 ? -16.923 -28.865 17.578 1.00 44.69 194 GLU A N 1
ATOM 1570 C CA . GLU A 1 194 ? -16.586 -30.220 18.058 1.00 44.69 194 GLU A CA 1
ATOM 1571 C C . GLU A 1 194 ? -15.116 -30.621 17.829 1.00 44.69 194 GLU A C 1
ATOM 1573 O O . GLU A 1 194 ? -14.580 -31.446 18.561 1.00 44.69 194 GLU A O 1
ATOM 1578 N N . LYS A 1 195 ? -14.412 -30.006 16.867 1.00 44.28 195 LYS A N 1
ATOM 1579 C CA . LYS A 1 195 ? -13.014 -30.368 16.564 1.00 44.28 195 LYS A CA 1
ATOM 1580 C C . LYS A 1 195 ? -11.982 -29.837 17.559 1.00 44.28 195 LYS A C 1
ATOM 1582 O O . LYS A 1 195 ? -10.876 -30.370 17.597 1.00 44.28 195 LYS A O 1
ATOM 1587 N N . THR A 1 196 ? -12.303 -28.800 18.328 1.00 38.53 196 THR A N 1
ATOM 1588 C CA . THR A 1 196 ? -11.320 -28.147 19.212 1.00 38.53 196 THR A CA 1
ATOM 1589 C C . THR A 1 196 ? -11.428 -28.642 20.655 1.00 38.53 196 THR A C 1
ATOM 1591 O O . THR A 1 196 ? -10.450 -28.597 21.394 1.00 38.53 196 THR A O 1
ATOM 1594 N N . THR A 1 197 ? -12.587 -29.169 21.061 1.00 41.09 197 THR A N 1
ATOM 1595 C CA . THR A 1 197 ? -12.781 -29.740 22.402 1.00 41.09 197 THR A CA 1
ATOM 1596 C C . THR A 1 197 ? -12.199 -31.149 22.529 1.00 41.09 197 THR A C 1
ATOM 1598 O O . THR A 1 197 ? -11.636 -31.466 23.574 1.00 41.09 197 THR A O 1
ATOM 1601 N N . GLU A 1 198 ? -12.228 -31.967 21.469 1.00 42.59 198 GLU A N 1
ATOM 1602 C CA . GLU A 1 198 ? -11.643 -33.319 21.498 1.00 42.59 198 GLU A CA 1
ATOM 1603 C C . GLU A 1 198 ? -10.108 -33.320 21.602 1.00 42.59 198 GLU A C 1
ATOM 1605 O O . GLU A 1 198 ? -9.536 -34.244 22.182 1.00 42.59 198 GLU A O 1
ATOM 1610 N N . SER A 1 199 ? -9.416 -32.281 21.108 1.00 42.19 199 SER A N 1
ATOM 1611 C CA . SER A 1 199 ? -7.946 -32.230 21.190 1.00 42.19 199 SER A CA 1
ATOM 1612 C C . SER A 1 199 ? -7.424 -31.793 22.563 1.00 42.19 199 SER A C 1
ATOM 1614 O O . SER A 1 199 ? -6.245 -31.988 22.841 1.00 42.19 199 SER A O 1
ATOM 1616 N N . LEU A 1 200 ? -8.271 -31.207 23.417 1.00 36.09 200 LEU A N 1
ATOM 1617 C CA . LEU A 1 200 ? -7.878 -30.695 24.737 1.00 36.09 200 LEU A CA 1
ATOM 1618 C C . LEU A 1 200 ? -8.188 -31.669 25.883 1.00 36.09 200 LEU A C 1
ATOM 1620 O O . LEU A 1 200 ? -7.629 -31.526 26.968 1.00 36.09 200 LEU A O 1
ATOM 1624 N N . SER A 1 201 ? -9.027 -32.687 25.662 1.00 45.03 201 SER A N 1
ATOM 1625 C CA . SER A 1 201 ? -9.398 -33.660 26.700 1.00 45.03 201 SER A CA 1
ATOM 1626 C C . SER A 1 201 ? -8.517 -34.916 26.764 1.00 45.03 201 SER A C 1
ATOM 1628 O O . SER A 1 201 ? -8.745 -35.745 27.640 1.00 45.03 201 SER A O 1
ATOM 1630 N N . SER A 1 202 ? -7.521 -35.093 25.882 1.00 44.59 202 SER A N 1
ATOM 1631 C CA . SER A 1 202 ? -6.688 -36.317 25.874 1.00 44.59 202 SER A CA 1
ATOM 1632 C C . SER A 1 202 ? -5.339 -36.219 26.609 1.00 44.59 202 SER A C 1
ATOM 1634 O O . SER A 1 202 ? -4.676 -37.240 26.766 1.00 44.59 202 SER A O 1
ATOM 1636 N N . GLU A 1 203 ? -4.944 -35.041 27.115 1.00 43.53 203 GLU A N 1
ATOM 1637 C CA . GLU A 1 203 ? -3.599 -34.832 27.698 1.00 43.53 203 GLU A CA 1
ATOM 1638 C C . GLU A 1 203 ? -3.525 -34.633 29.223 1.00 43.53 203 GLU A C 1
ATOM 1640 O O . GLU A 1 203 ? -2.431 -34.471 29.759 1.00 43.53 203 GLU A O 1
ATOM 1645 N N . TYR A 1 204 ? -4.626 -34.755 29.969 1.00 39.25 204 TYR A N 1
ATOM 1646 C CA . TYR A 1 204 ? -4.566 -34.781 31.439 1.00 39.25 204 TYR A CA 1
ATOM 1647 C C . TYR A 1 204 ? -5.137 -36.085 31.998 1.00 39.25 204 TYR A C 1
ATOM 1649 O O . TYR A 1 204 ? -6.335 -36.226 32.229 1.00 39.25 204 TYR A O 1
ATOM 1657 N N . GLY A 1 205 ? -4.247 -37.057 32.209 1.00 36.28 205 GLY A N 1
ATOM 1658 C CA . GLY A 1 205 ? -4.550 -38.307 32.896 1.00 36.28 205 GLY A CA 1
ATOM 1659 C C . GLY A 1 205 ? -4.459 -38.218 34.430 1.00 36.28 205 GLY A C 1
ATOM 1660 O O . GLY A 1 205 ? -3.430 -37.794 34.950 1.00 36.28 205 GLY A O 1
ATOM 1661 N N . PHE A 1 206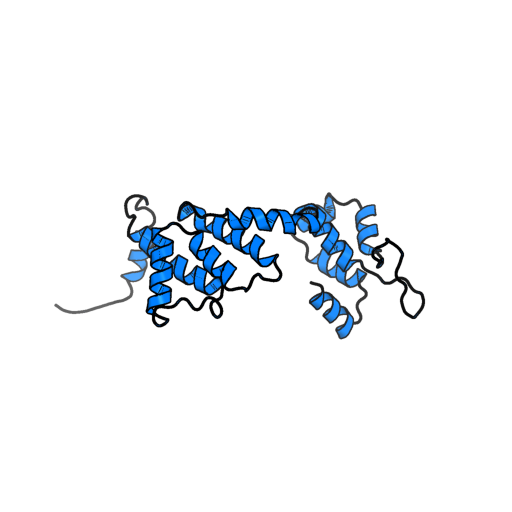 ? -5.497 -38.780 35.084 1.00 32.22 206 PHE A N 1
ATOM 1662 C CA . PHE A 1 206 ? -5.542 -39.497 36.391 1.00 32.22 206 PHE A CA 1
ATOM 1663 C C . PHE A 1 206 ? -5.427 -38.692 37.720 1.00 32.22 206 PHE A C 1
ATOM 1665 O O . PHE A 1 206 ? -4.885 -37.591 37.677 1.00 32.22 206 PHE A O 1
ATOM 1672 N N . PRO A 1 207 ? -5.789 -39.221 38.938 1.00 39.47 207 PRO A N 1
ATOM 1673 C CA . PRO A 1 207 ? -6.569 -40.424 39.366 1.00 39.47 207 PRO A CA 1
ATOM 1674 C C . PRO A 1 207 ? -7.573 -40.218 40.572 1.00 39.47 207 PRO A C 1
ATOM 1676 O O . PRO A 1 207 ? -7.695 -39.118 41.101 1.00 39.47 207 PRO A O 1
ATOM 1679 N N . LEU A 1 208 ? -8.152 -41.342 41.074 1.00 30.16 208 LEU A N 1
ATOM 1680 C CA . LEU A 1 208 ? -8.833 -41.634 42.380 1.00 30.16 208 LEU A CA 1
ATOM 1681 C C . LEU A 1 208 ? -10.336 -41.261 42.461 1.00 30.16 208 LEU A C 1
ATOM 1683 O O . LEU A 1 208 ? -10.678 -40.101 42.278 1.00 30.16 208 LEU A O 1
ATOM 1687 N N . VAL A 1 209 ? -11.308 -42.148 42.733 1.00 35.75 209 VAL A N 1
ATOM 1688 C CA . VAL A 1 209 ? -11.410 -43.417 43.503 1.00 35.75 209 VAL A CA 1
ATOM 1689 C C . VAL A 1 209 ? -12.164 -44.476 42.699 1.00 35.75 209 VAL A C 1
ATOM 1691 O O . VAL A 1 209 ? -13.104 -44.089 41.972 1.00 35.75 209 VAL A O 1
#

Radius of gyration: 25.56 Å; chains: 1; bounding box: 57×62×72 Å

Secondary structure (DSSP, 8-state):
-HHHHHHHHHHH---HHHHHHHHHHT--HHHHHIIIIIS-HHHHHHHHT-B-B-TTSPBPB-TTSPBPB-HHHHHHHHHHHHHT--HHHHHHHHHHHHHS----SGGGHHHHHHHHHHHHHTSTTTTSHHHHHHHHHTS-HHHHHHHHHHHHHHTTTS--TTT--HHHHHHHHHHHHHHHHHHTTTS--GGGTHHHHTTTSSS------

Sequence (209 aa):
MTMVSNAYKTQTRLSDPAIAHMLIAGFTGQLKGWWDNYLSPFLQNEILTSVKTDETGEIIWDENNDDIPDAVATLVFAISQHFVGDPSHLKDKNLELLSNLKCKRLSDFRQYKDTFLTRVMSREDCNQPFWKEKFLAGLPTLLGEQVRNEIKSINHGQIPYKELSYGELISFIHKEGADENCINEQFIPTRFYEKTTESLSSEYGFPLV

InterPro domains:
  IPR056648 Domain of unknown function DUF7746 [PF24925] (1-71)

pLDDT: mean 79.56, std 19.08, range [30.16, 97.38]